Protein AF-0000000070183465 (afdb_homodimer)

Nearest PDB structures (foldseek):
  5ecy-assembly1_E  TM=8.621E-01  e=2.381E-07  Shigella flexneri
  5ecw-assembly1_A  TM=8.591E-01  e=2.381E-07  Shigella flexneri
  3zvk-assembly1_B  TM=8.511E-01  e=5.426E-07  Rickettsia felis
  3tnd-assembly1_G  TM=8.544E-01  e=5.780E-07  Shigella fl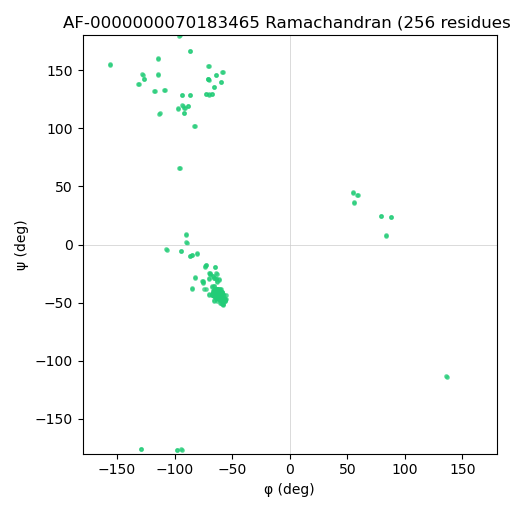exneri
  3zvk-assembly1_D  TM=8.542E-01  e=2.644E-06  Rickettsia felis

Secondary structure (DSSP, 8-state):
-EEPHHHHHHHHTT-HHHHHHHHHHHHTT---BEEHHHHHHHHHHHTTS-HHHHHHHHHHHHHSPEEPB-HHHHHHHHHHHHHHHHHTTS-----THHHHHHHHHHHHT--EE-S-HHHHHHTT--EE--/-EEPHHHHHHHHTT-HHHHHHHHHHHHTT---BEEHHHHHHHHHHHTTS-HHHHHHHHHHHHHSPEEPB-HHHHHHHHHHHHHHHHHTTS-----THHHHHHHHHHHHT--EE-S-HHHHHHTT--EE--

InterPro domains:
  IPR002716 PIN domain [PF01850] (1-116)
  IPR029060 PIN-like domain superfamily [SSF88723] (2-130)
  IPR050556 Type II toxin-antitoxin system RNase [PTHR33653] (1-128)

pLDDT: mean 97.29, std 2.2, range [86.81, 98.94]

Radius of gyration: 18.57 Å; Cα contacts (8 Å, |Δi|>4): 459; chains: 2; bounding box: 41×59×41 Å

Foldseek 3Di:
DEEALQLLVCVLVVPPFSVVVVVVCVVVVPAYEYEVLSVVVLVVVCVVPDPSSVVSSVVVPVVHHYDYQDPQLVVQLVVLLVQLQVVVVHHPVADSSLSSSLSVCVVVVHAYEHPPCPNSVSSPGHHDYD/DEEALALLVCVLVVPPFSVVVVVVCVVVVPAYEYEVLSVVVLVVVVVVPDPSSVVSSVVVPVVHHYDYQDPQLLVQLVVLLVQLCVVVVHHPVADSSLSSSLSVCVVVVHAYEHPPCPNSVSSVGHHDYD

Sequence (260 aa):
MILDTSFLIDLFDGREGAFEKGIELSETKTVRRVPSPVVMELSYGVEFGDEDERRNVRNALRMYPVVEQNETIAHRAGQLLARADQQADGESGIDKVDPMVAAVSDIYDEPVLTDNVGDFAALGVNVETYMILDTSFLIDLFDGREGAFEKGIELSETKTVRRVPSPVVMELSYGVEFGDEDERRNVRNALRMYPVVEQNETIAHRAGQLLARADQQADGESGIDKVDPMVAAVSDIYDEPVLTDNVGDFAALGVNVETY

Structure (mmCIF, N/CA/C/O backbone):
data_AF-0000000070183465-model_v1
#
loop_
_entity.id
_entity.type
_entity.pdbx_description
1 polymer 'PIN domain containing protein'
#
loop_
_atom_site.group_PDB
_atom_site.id
_atom_site.type_symbol
_atom_site.label_atom_id
_atom_site.label_alt_id
_atom_site.label_comp_id
_atom_site.label_asym_id
_atom_site.label_entity_id
_atom_site.label_seq_id
_atom_site.pdbx_PDB_ins_code
_atom_site.Cartn_x
_atom_site.Cartn_y
_atom_site.Cartn_z
_atom_site.occupancy
_atom_site.B_iso_or_equiv
_atom_site.auth_seq_id
_atom_site.auth_comp_id
_atom_site.auth_asym_id
_atom_site.auth_atom_id
_atom_site.pdbx_PDB_model_num
ATOM 1 N N . MET A 1 1 ? 8.695 -17.891 -2.199 1 98.38 1 MET A N 1
ATOM 2 C CA . MET A 1 1 ? 7.93 -17.375 -3.326 1 98.38 1 MET A CA 1
ATOM 3 C C . MET A 1 1 ? 6.926 -16.312 -2.861 1 98.38 1 MET A C 1
ATOM 5 O O . MET A 1 1 ? 6.184 -16.547 -1.903 1 98.38 1 MET A O 1
ATOM 9 N N . ILE A 1 2 ? 6.996 -15.172 -3.426 1 98.88 2 ILE A N 1
ATOM 10 C CA . ILE A 1 2 ? 6.055 -14.109 -3.1 1 98.88 2 ILE A CA 1
ATOM 11 C C . ILE A 1 2 ? 4.879 -14.141 -4.078 1 98.88 2 ILE A C 1
ATOM 13 O O . ILE A 1 2 ? 5.07 -14.016 -5.289 1 98.88 2 ILE A O 1
ATOM 17 N N . LEU A 1 3 ? 3.66 -14.328 -3.562 1 98.88 3 LEU A N 1
ATOM 18 C CA . LEU A 1 3 ? 2.479 -14.492 -4.402 1 98.88 3 LEU A CA 1
ATOM 19 C C . LEU A 1 3 ? 1.849 -13.148 -4.727 1 98.88 3 LEU A C 1
ATOM 21 O O . LEU A 1 3 ? 1.457 -12.406 -3.818 1 98.88 3 LEU A O 1
ATOM 25 N N . ASP A 1 4 ? 1.806 -12.852 -5.996 1 98.75 4 ASP A N 1
ATOM 26 C CA . ASP A 1 4 ? 1.17 -11.625 -6.465 1 98.75 4 ASP A CA 1
ATOM 27 C C . ASP A 1 4 ? -0.327 -11.828 -6.684 1 98.75 4 ASP A C 1
ATOM 29 O O . ASP A 1 4 ? -0.809 -12.961 -6.691 1 98.75 4 ASP A O 1
ATOM 33 N N . THR A 1 5 ? -1.013 -10.766 -6.824 1 98.38 5 THR A N 1
ATOM 34 C CA . THR A 1 5 ? -2.465 -10.797 -6.953 1 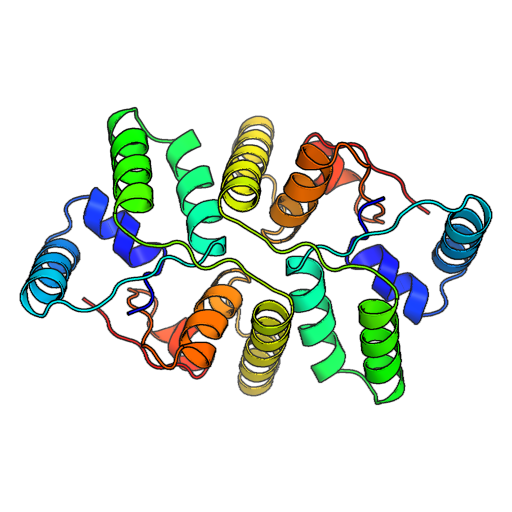98.38 5 THR A CA 1
ATOM 35 C C . THR A 1 5 ? -2.881 -11.602 -8.18 1 98.38 5 THR A C 1
ATOM 37 O O . THR A 1 5 ? -3.811 -12.414 -8.109 1 98.38 5 THR A O 1
ATOM 40 N N . SER A 1 6 ? -2.154 -11.406 -9.297 1 98 6 SER A N 1
ATOM 41 C CA . SER A 1 6 ? -2.518 -12.07 -10.547 1 98 6 SER A CA 1
ATOM 42 C C . SER A 1 6 ? -2.508 -13.586 -10.383 1 98 6 SER A C 1
ATOM 44 O O . SER A 1 6 ? -3.408 -14.273 -10.867 1 98 6 SER A O 1
ATOM 46 N N . PHE A 1 7 ? -1.525 -14.109 -9.672 1 98.69 7 PHE A N 1
ATOM 47 C CA . PHE A 1 7 ? -1.434 -15.547 -9.484 1 98.69 7 PHE A CA 1
ATOM 48 C C . PHE A 1 7 ? -2.611 -16.062 -8.672 1 98.69 7 PHE A C 1
ATOM 50 O O . PHE A 1 7 ? -3.246 -17.062 -9.039 1 98.69 7 PHE A O 1
ATOM 57 N N . LEU A 1 8 ? -2.943 -15.469 -7.562 1 98 8 LEU A N 1
ATOM 58 C CA . LEU A 1 8 ? -4 -15.93 -6.668 1 98 8 LEU A CA 1
ATOM 59 C C . LEU A 1 8 ? -5.363 -15.852 -7.355 1 98 8 LEU A C 1
ATOM 61 O O . LEU A 1 8 ? -6.184 -16.766 -7.215 1 98 8 LEU A O 1
ATOM 65 N N . ILE A 1 9 ? -5.594 -14.781 -8.102 1 96.69 9 ILE A N 1
ATOM 66 C CA . ILE A 1 9 ? -6.852 -14.641 -8.828 1 96.69 9 ILE A CA 1
ATOM 67 C C . ILE A 1 9 ? -6.977 -15.75 -9.867 1 96.69 9 ILE A C 1
ATOM 69 O O . ILE A 1 9 ? -8.023 -16.406 -9.969 1 96.69 9 ILE A O 1
ATOM 73 N N . ASP A 1 10 ? -5.887 -15.992 -10.625 1 97.06 10 ASP A N 1
ATOM 74 C CA . ASP A 1 10 ? -5.895 -17.047 -11.633 1 97.06 10 ASP A CA 1
ATOM 75 C C . ASP A 1 10 ? -6.074 -18.422 -10.984 1 97.06 10 ASP A C 1
ATOM 77 O O . ASP A 1 10 ? -6.75 -19.281 -11.539 1 97.06 10 ASP A O 1
ATOM 81 N N . LEU A 1 11 ? -5.449 -18.609 -9.828 1 96.19 11 LEU A N 1
ATOM 82 C CA . LEU A 1 11 ? -5.586 -19.859 -9.094 1 96.19 11 LEU A CA 1
ATOM 83 C C . LEU A 1 11 ? -7.039 -20.109 -8.695 1 96.19 11 LEU A C 1
ATOM 85 O O . LEU A 1 11 ? -7.57 -21.203 -8.914 1 96.19 11 LEU A O 1
ATOM 89 N N . PHE A 1 12 ? -7.73 -19.062 -8.188 1 94.12 12 PHE A N 1
ATOM 90 C CA . PHE A 1 12 ? -9.109 -19.172 -7.738 1 94.12 12 PHE A CA 1
ATOM 91 C C . PHE A 1 12 ? -10.055 -19.359 -8.914 1 94.12 12 PHE A C 1
ATOM 93 O O . PHE A 1 12 ? -11.086 -20.016 -8.789 1 94.12 12 PHE A O 1
ATOM 100 N N . ASP A 1 13 ? -9.648 -18.812 -10.047 1 93.25 13 ASP A N 1
ATOM 101 C CA . ASP A 1 13 ? -10.469 -18.922 -11.258 1 93.25 13 ASP A CA 1
ATOM 102 C C . ASP A 1 13 ? -10.281 -20.266 -11.938 1 93.25 13 ASP A C 1
ATOM 104 O O . ASP A 1 13 ? -10.938 -20.562 -12.938 1 93.25 13 ASP A O 1
ATOM 108 N N . GLY A 1 14 ? -9.359 -21.031 -11.469 1 93.31 14 GLY A N 1
ATOM 109 C CA . GLY A 1 14 ? -9.148 -22.359 -12 1 93.31 14 GLY A CA 1
ATOM 110 C C . GLY A 1 14 ? -8.375 -22.359 -13.312 1 93.31 14 GLY A C 1
ATOM 111 O O . GLY A 1 14 ? -8.555 -23.25 -14.141 1 93.31 14 GLY A O 1
ATOM 112 N N . ARG A 1 15 ? -7.617 -21.312 -13.477 1 97.06 15 ARG A N 1
ATOM 113 C CA . ARG A 1 15 ? -6.789 -21.297 -14.68 1 97.06 15 ARG A CA 1
ATOM 114 C C . ARG A 1 15 ? -5.738 -22.406 -14.633 1 97.06 15 ARG A C 1
ATOM 116 O O . ARG A 1 15 ? -5.055 -22.578 -13.625 1 97.06 15 ARG A O 1
ATOM 123 N N . GLU A 1 16 ? -5.57 -23.078 -15.688 1 97.81 16 GLU A N 1
ATOM 124 C CA . GLU A 1 16 ? -4.754 -24.281 -15.734 1 97.81 16 GLU A CA 1
ATOM 125 C C . GLU A 1 16 ? -3.307 -24 -15.344 1 97.81 16 GLU A C 1
ATOM 127 O O . GLU A 1 16 ? -2.732 -24.688 -14.5 1 97.81 16 GLU A O 1
ATOM 132 N N . GLY A 1 17 ? -2.68 -23 -15.938 1 98.25 17 GLY A N 1
ATOM 133 C CA . GLY A 1 17 ? -1.302 -22.641 -15.625 1 98.25 17 GLY A CA 1
ATOM 134 C C . GLY A 1 17 ? -1.078 -22.359 -14.156 1 98.25 17 GLY A C 1
ATOM 135 O O . GLY A 1 17 ? -0.098 -22.812 -13.57 1 98.25 17 GLY A O 1
ATOM 136 N N . ALA A 1 18 ? -1.958 -21.562 -13.547 1 98.44 18 ALA A N 1
ATOM 137 C CA . ALA A 1 18 ? -1.852 -21.219 -12.125 1 98.44 18 ALA A CA 1
ATOM 138 C C . ALA A 1 18 ? -2.033 -22.469 -11.25 1 98.44 18 ALA A C 1
ATOM 140 O O . ALA A 1 18 ? -1.329 -22.641 -10.258 1 98.44 18 ALA A O 1
ATOM 141 N N . PHE A 1 19 ? -2.986 -23.312 -11.641 1 97.31 19 PHE A N 1
ATOM 142 C CA . PHE A 1 19 ? -3.252 -24.531 -10.891 1 97.31 19 PHE A CA 1
ATOM 143 C C . PHE A 1 19 ? -2.037 -25.453 -10.914 1 97.31 19 PHE A C 1
ATOM 145 O O . PHE A 1 19 ? -1.621 -25.969 -9.867 1 97.31 19 PHE A O 1
ATOM 152 N N . GLU A 1 20 ? -1.492 -25.672 -12.062 1 98.44 20 GLU A N 1
ATOM 153 C CA . GLU A 1 20 ? -0.314 -26.516 -12.203 1 98.44 20 GLU A CA 1
ATOM 154 C C . GLU A 1 20 ? 0.863 -25.969 -11.406 1 98.44 20 GLU A C 1
ATOM 156 O O . GLU A 1 20 ? 1.594 -26.719 -10.758 1 98.44 20 GLU A O 1
ATOM 161 N N . LYS A 1 21 ? 1.061 -24.641 -11.469 1 98.56 21 LYS A N 1
ATOM 162 C CA . LYS A 1 21 ? 2.127 -24 -10.695 1 98.56 21 LYS A CA 1
ATOM 163 C C . LYS A 1 21 ? 1.905 -24.188 -9.195 1 98.56 21 LYS A C 1
ATOM 165 O O . LYS A 1 21 ? 2.857 -24.422 -8.445 1 98.56 21 LYS A O 1
ATOM 170 N N . GLY A 1 22 ? 0.655 -24.031 -8.773 1 97.19 22 GLY A N 1
ATOM 171 C CA . GLY A 1 22 ? 0.324 -24.297 -7.383 1 97.19 22 GLY A CA 1
ATOM 172 C C . GLY A 1 22 ? 0.709 -25.688 -6.93 1 97.19 22 GLY A C 1
ATOM 173 O O . GLY A 1 22 ? 1.267 -25.859 -5.844 1 97.19 22 GLY A O 1
ATOM 174 N N . ILE A 1 23 ? 0.443 -26.656 -7.742 1 97.19 23 ILE A N 1
ATOM 175 C CA . ILE A 1 23 ? 0.782 -28.031 -7.445 1 97.19 23 ILE A CA 1
ATOM 176 C C . ILE A 1 23 ? 2.299 -28.188 -7.348 1 97.19 23 ILE A C 1
ATOM 178 O O . ILE A 1 23 ? 2.809 -28.812 -6.41 1 97.19 23 ILE A O 1
ATOM 182 N N . GLU A 1 24 ? 2.957 -27.625 -8.297 1 98.19 24 GLU A N 1
ATOM 183 C CA . GLU A 1 24 ? 4.414 -27.672 -8.312 1 98.19 24 GLU A CA 1
ATOM 184 C C . GLU A 1 24 ? 5 -27.109 -7.023 1 98.19 24 GLU A C 1
ATOM 186 O O . GLU A 1 24 ? 5.891 -27.703 -6.422 1 98.19 24 GLU A O 1
ATOM 191 N N . LEU A 1 25 ? 4.547 -25.953 -6.617 1 97.88 25 LEU A N 1
ATOM 192 C CA . LEU A 1 25 ? 5.047 -25.297 -5.41 1 97.88 25 LEU A CA 1
ATOM 193 C C . LEU A 1 25 ? 4.762 -26.141 -4.176 1 97.88 25 LEU A C 1
ATOM 195 O O . LEU A 1 25 ? 5.559 -26.172 -3.236 1 97.88 25 LEU A O 1
ATOM 199 N N . SER A 1 26 ? 3.57 -26.766 -4.168 1 96.44 26 SER A N 1
ATOM 200 C CA . SER A 1 26 ? 3.217 -27.656 -3.061 1 96.44 26 SER A CA 1
ATOM 201 C C . SER A 1 26 ? 4.129 -28.875 -3.014 1 96.44 26 SER A C 1
ATOM 203 O O . SER A 1 26 ? 4.605 -29.25 -1.943 1 96.44 26 SER A O 1
ATOM 205 N N . GLU A 1 27 ? 4.402 -29.406 -4.125 1 97.75 27 GLU A N 1
ATOM 206 C CA . GLU A 1 27 ? 5.223 -30.609 -4.23 1 97.75 27 GLU A CA 1
ATOM 207 C C . GLU A 1 27 ? 6.664 -30.328 -3.822 1 97.75 27 GLU A C 1
ATOM 209 O O . GLU A 1 27 ? 7.328 -31.188 -3.232 1 97.75 27 GLU A O 1
ATOM 214 N N . THR A 1 28 ? 7.156 -29.172 -4.125 1 98.06 28 THR A N 1
ATOM 215 C CA . THR A 1 28 ? 8.539 -28.828 -3.818 1 98.06 28 THR A CA 1
ATOM 216 C C . THR A 1 28 ? 8.641 -28.188 -2.432 1 98.06 28 THR A C 1
ATOM 218 O O . THR A 1 28 ? 9.719 -27.781 -2.014 1 98.06 28 THR A O 1
ATOM 221 N N . LYS A 1 29 ? 7.559 -28.094 -1.742 1 97.25 29 LYS A N 1
ATOM 222 C CA . LYS A 1 29 ? 7.484 -27.547 -0.389 1 97.25 29 LYS A CA 1
ATOM 223 C C . LYS A 1 29 ? 8.062 -26.141 -0.333 1 97.25 29 LYS A C 1
ATOM 225 O O . LYS A 1 29 ? 8.742 -25.781 0.629 1 97.25 29 LYS A O 1
ATOM 230 N N . THR A 1 30 ? 7.785 -25.438 -1.457 1 97.69 30 THR A N 1
ATOM 231 C CA . THR A 1 30 ? 8.227 -24.047 -1.517 1 97.69 30 THR A CA 1
ATOM 232 C C . THR A 1 30 ? 7.41 -23.188 -0.562 1 97.69 30 THR A C 1
ATOM 234 O O . THR A 1 30 ? 6.176 -23.25 -0.557 1 97.69 30 THR A O 1
ATOM 237 N N . VAL A 1 31 ? 8.117 -22.422 0.263 1 97.25 31 VAL A N 1
ATOM 238 C CA . VAL A 1 31 ? 7.406 -21.484 1.132 1 97.25 31 VAL A CA 1
ATOM 239 C C . VAL A 1 31 ? 6.766 -20.391 0.292 1 97.25 31 VAL A C 1
ATOM 241 O O . VAL A 1 31 ? 7.406 -19.828 -0.593 1 97.25 31 VAL A O 1
ATOM 244 N N . ARG A 1 32 ? 5.477 -20.109 0.481 1 98.38 32 ARG A N 1
ATOM 245 C CA . ARG A 1 32 ? 4.688 -19.109 -0.233 1 98.38 32 ARG A CA 1
ATOM 246 C C . ARG A 1 32 ? 4.176 -18.031 0.717 1 98.38 32 ARG A C 1
ATOM 248 O O . ARG A 1 32 ? 3.701 -18.344 1.812 1 98.38 32 ARG A O 1
ATOM 255 N N . ARG A 1 33 ? 4.344 -16.797 0.333 1 98.69 33 ARG A N 1
ATOM 256 C CA . ARG A 1 33 ? 3.941 -15.68 1.175 1 98.69 33 ARG A CA 1
ATOM 257 C C . ARG A 1 33 ? 3.057 -14.711 0.402 1 98.69 33 ARG A C 1
ATOM 259 O O . ARG A 1 33 ? 3.227 -14.531 -0.806 1 98.69 33 ARG A O 1
ATOM 266 N N . VAL A 1 34 ? 2.129 -14.117 1.139 1 98.88 34 VAL A N 1
ATOM 267 C CA . VAL A 1 34 ? 1.229 -13.133 0.55 1 98.88 34 VAL A CA 1
ATOM 268 C C . VAL A 1 34 ? 1.51 -11.75 1.149 1 98.88 34 VAL A C 1
ATOM 270 O O . VAL A 1 34 ? 1.261 -11.523 2.336 1 98.88 34 VAL A O 1
ATOM 273 N N . PRO A 1 35 ? 2.027 -10.828 0.334 1 98.94 35 PRO A N 1
ATOM 274 C CA . PRO A 1 35 ? 2.191 -9.461 0.84 1 98.94 35 PRO A CA 1
ATOM 275 C C . PRO A 1 35 ? 0.862 -8.797 1.181 1 98.94 35 PRO A C 1
ATOM 277 O O . PRO A 1 35 ? -0.132 -8.992 0.477 1 98.94 35 PRO A O 1
ATOM 280 N N . SER A 1 36 ? 0.817 -7.965 2.199 1 98.88 36 SER A N 1
ATOM 281 C CA . SER A 1 36 ? -0.418 -7.355 2.682 1 98.88 36 SER A CA 1
ATOM 282 C C . SER A 1 36 ? -1.062 -6.488 1.607 1 98.88 36 SER A C 1
ATOM 284 O O . SER A 1 36 ? -2.289 -6.391 1.534 1 98.88 36 SER A O 1
ATOM 286 N N . PRO A 1 37 ? -0.284 -5.879 0.701 1 98.88 37 PRO A N 1
ATOM 287 C CA . PRO A 1 37 ? -0.968 -5.133 -0.358 1 98.88 37 PRO A CA 1
ATOM 288 C C . PRO A 1 37 ? -1.78 -6.035 -1.284 1 98.88 37 PRO A C 1
ATOM 290 O O . PRO A 1 37 ? -2.781 -5.598 -1.855 1 98.88 37 PRO A O 1
ATOM 293 N N . VAL A 1 38 ? -1.359 -7.262 -1.439 1 98.88 38 VAL A N 1
ATOM 294 C CA . VAL A 1 38 ? -2.115 -8.242 -2.215 1 98.88 38 VAL A CA 1
ATOM 295 C C . VAL A 1 38 ? -3.439 -8.547 -1.517 1 98.88 38 VAL A C 1
ATOM 297 O O . VAL A 1 38 ? -4.473 -8.703 -2.172 1 98.88 38 VAL A O 1
ATOM 300 N N . VAL A 1 39 ? -3.43 -8.57 -0.185 1 98.81 39 VAL A N 1
ATOM 301 C CA . VAL A 1 39 ? -4.645 -8.773 0.594 1 98.81 39 VAL A CA 1
ATOM 302 C C . VAL A 1 39 ? -5.641 -7.656 0.303 1 98.81 39 VAL A C 1
ATOM 304 O O . VAL A 1 39 ? -6.844 -7.902 0.17 1 98.81 39 VAL A O 1
ATOM 307 N N . MET A 1 40 ? -5.141 -6.457 0.21 1 98.81 40 MET A N 1
ATOM 308 C CA . MET A 1 40 ? -6.008 -5.324 -0.104 1 98.81 40 MET A CA 1
ATOM 309 C C . MET A 1 40 ? -6.699 -5.523 -1.45 1 98.81 40 MET A C 1
ATOM 311 O O . MET A 1 40 ? -7.914 -5.359 -1.56 1 98.81 40 MET A O 1
ATOM 315 N N . GLU A 1 41 ? -5.938 -5.957 -2.428 1 98.56 41 GLU A N 1
ATOM 316 C CA . GLU A 1 41 ? -6.488 -6.137 -3.768 1 98.56 41 GLU A CA 1
ATOM 317 C C . GLU A 1 41 ? -7.508 -7.273 -3.797 1 98.56 41 GLU A C 1
ATOM 319 O O . GLU A 1 41 ? -8.562 -7.152 -4.426 1 98.56 41 GLU A O 1
ATOM 324 N N . LEU A 1 42 ? -7.176 -8.359 -3.145 1 98.25 42 LEU A N 1
ATOM 325 C CA . LEU A 1 42 ? -8.094 -9.484 -3.078 1 98.25 42 LEU A CA 1
ATOM 326 C C . LEU A 1 42 ? -9.375 -9.102 -2.348 1 98.25 42 LEU A C 1
ATOM 328 O O . LEU A 1 42 ? -10.477 -9.484 -2.768 1 98.25 42 LEU A O 1
ATOM 332 N N . SER A 1 43 ? -9.227 -8.344 -1.252 1 98 43 SER A N 1
ATOM 333 C CA . SER A 1 43 ? -10.375 -7.895 -0.468 1 98 43 SER A CA 1
ATOM 334 C C . SER A 1 43 ? -11.273 -6.969 -1.281 1 98 43 SER A C 1
ATOM 336 O O . SER A 1 43 ? -12.5 -7.039 -1.181 1 98 43 SER A O 1
ATOM 338 N N . TYR A 1 44 ? -10.68 -6.137 -2.023 1 98 44 TYR A N 1
ATOM 339 C CA . TYR A 1 44 ? -11.422 -5.297 -2.953 1 98 44 TYR A CA 1
ATOM 340 C C . TYR A 1 44 ? -12.219 -6.141 -3.934 1 98 44 TYR A C 1
ATOM 342 O O . TYR A 1 44 ? -13.414 -5.91 -4.129 1 98 44 TYR A O 1
ATOM 350 N N . GLY A 1 45 ? -11.586 -7.082 -4.578 1 96.56 45 GLY A N 1
ATOM 351 C CA . GLY A 1 45 ? -12.211 -7.914 -5.594 1 96.56 45 GLY A CA 1
ATOM 352 C C . GLY A 1 45 ? -13.383 -8.719 -5.066 1 96.56 45 GLY A C 1
ATOM 353 O O . GLY A 1 45 ? -14.398 -8.875 -5.75 1 96.56 45 GLY A O 1
ATOM 354 N N . VAL A 1 46 ? -13.258 -9.195 -3.871 1 95.69 46 VAL A N 1
ATOM 355 C CA . VAL A 1 46 ? -14.25 -10.109 -3.311 1 95.69 46 VAL A CA 1
ATOM 356 C C . VAL A 1 46 ? -15.555 -9.352 -3.047 1 95.69 46 VAL A C 1
ATOM 358 O O . VAL A 1 46 ? -16.625 -9.953 -2.99 1 95.69 46 VAL A O 1
ATOM 361 N N . GLU A 1 47 ? -15.445 -8.023 -2.852 1 95.94 47 GLU A N 1
ATOM 362 C CA . GLU A 1 47 ? -16.641 -7.219 -2.641 1 95.94 47 GLU A CA 1
ATOM 363 C C . GLU A 1 47 ? -17.531 -7.223 -3.881 1 95.94 47 GLU A C 1
ATOM 365 O O . GLU A 1 47 ? -18.719 -6.883 -3.803 1 95.94 47 GLU A O 1
ATOM 370 N N . PHE A 1 48 ? -17 -7.559 -5.023 1 94.44 48 PHE A N 1
ATOM 371 C CA . PHE A 1 48 ? -17.734 -7.602 -6.277 1 94.44 48 PHE A CA 1
ATOM 372 C C . PHE A 1 48 ? -17.984 -9.047 -6.707 1 94.44 48 PHE A C 1
ATOM 374 O O . PHE A 1 48 ? -18.578 -9.289 -7.758 1 94.44 48 PHE A O 1
ATOM 381 N N . GLY A 1 49 ? -17.422 -9.969 -5.934 1 92.94 49 GLY A N 1
ATOM 382 C CA . GLY A 1 49 ? -17.484 -11.383 -6.289 1 92.94 49 GLY A CA 1
ATOM 383 C C . GLY A 1 49 ? -18.594 -12.125 -5.566 1 92.94 49 GLY A C 1
ATOM 384 O O . GLY A 1 49 ? -19.438 -11.508 -4.898 1 92.94 49 GLY A O 1
ATOM 385 N N . ASP A 1 50 ? -18.688 -13.414 -5.77 1 93.69 50 ASP A N 1
ATOM 386 C CA . ASP A 1 50 ? -19.703 -14.242 -5.125 1 93.69 50 ASP A CA 1
ATOM 387 C C . ASP A 1 50 ? -19.141 -14.906 -3.865 1 93.69 50 ASP A C 1
ATOM 389 O O . ASP A 1 50 ? -18.031 -14.602 -3.439 1 93.69 50 ASP A O 1
ATOM 393 N N . GLU A 1 51 ? -19.969 -15.648 -3.225 1 94.44 51 GLU A N 1
ATOM 394 C CA . GLU A 1 51 ? -19.594 -16.266 -1.955 1 94.44 51 GLU A CA 1
ATOM 395 C C . GLU A 1 51 ? -18.453 -17.25 -2.133 1 94.44 51 GLU A C 1
ATOM 397 O O . GLU A 1 51 ? -17.609 -17.422 -1.234 1 94.44 51 GLU A O 1
ATOM 402 N N . ASP A 1 52 ? -18.406 -17.859 -3.244 1 93.69 52 ASP A N 1
ATOM 403 C CA . ASP A 1 52 ? -17.312 -18.797 -3.516 1 93.69 52 ASP A CA 1
ATOM 404 C C . ASP A 1 52 ? -15.969 -18.078 -3.59 1 93.69 52 ASP A C 1
ATOM 406 O O . ASP A 1 52 ? -14.969 -18.562 -3.061 1 93.69 52 ASP A O 1
ATOM 410 N N . GLU A 1 53 ? -15.977 -16.953 -4.277 1 91.69 53 GLU A N 1
ATOM 411 C CA . GLU A 1 53 ? -14.766 -16.141 -4.355 1 91.69 53 GLU A CA 1
ATOM 412 C C . GLU A 1 53 ? -14.32 -15.695 -2.971 1 91.69 53 GLU A C 1
ATOM 414 O O . GLU A 1 53 ? -13.125 -15.711 -2.662 1 91.69 53 GLU A O 1
ATOM 419 N N . ARG A 1 54 ? -15.25 -15.281 -2.145 1 93.88 54 ARG A N 1
ATOM 420 C CA . ARG A 1 54 ? -14.961 -14.859 -0.779 1 93.88 54 ARG A CA 1
ATOM 421 C C . ARG A 1 54 ? -14.344 -16 0.026 1 93.88 54 ARG A C 1
ATOM 423 O O . ARG A 1 54 ? -13.359 -15.797 0.748 1 93.88 54 ARG A O 1
ATOM 430 N N . ARG A 1 55 ? -14.859 -17.109 -0.155 1 95.25 55 ARG A N 1
ATOM 431 C CA . ARG A 1 55 ? -14.367 -18.297 0.547 1 95.25 55 ARG A CA 1
ATOM 432 C C . ARG A 1 55 ? -12.961 -18.656 0.086 1 95.25 55 ARG A C 1
ATOM 434 O O . ARG A 1 55 ? -12.109 -19.031 0.898 1 95.25 55 ARG A O 1
ATOM 441 N N . ASN A 1 56 ? -12.766 -18.594 -1.18 1 94 56 ASN A N 1
ATOM 442 C CA . ASN A 1 56 ? -11.453 -18.906 -1.731 1 94 56 ASN A CA 1
ATOM 443 C C . ASN A 1 56 ? -10.383 -17.969 -1.175 1 94 56 ASN A C 1
ATOM 445 O O . ASN A 1 56 ? -9.297 -18.422 -0.787 1 94 56 ASN A O 1
ATOM 449 N N . VAL A 1 57 ? -10.68 -16.703 -1.132 1 93.69 57 VAL A N 1
ATOM 450 C CA . VAL A 1 57 ? -9.734 -15.719 -0.619 1 93.69 57 VAL A CA 1
ATOM 451 C C . VAL A 1 57 ? -9.461 -15.984 0.86 1 93.69 57 VAL A C 1
ATOM 453 O O . VAL A 1 57 ? -8.305 -16 1.29 1 93.69 57 VAL A O 1
ATOM 456 N N . ARG A 1 58 ? -10.5 -16.219 1.6 1 94.56 58 ARG A N 1
ATOM 457 C CA . ARG A 1 58 ? -10.359 -16.5 3.025 1 94.56 58 ARG A CA 1
ATOM 458 C C . ARG A 1 58 ? -9.484 -17.734 3.256 1 94.56 58 ARG A C 1
ATOM 460 O O . ARG A 1 58 ? -8.602 -17.719 4.121 1 94.56 58 ARG A O 1
ATOM 467 N N . ASN A 1 59 ? -9.734 -18.75 2.5 1 94.56 59 ASN A N 1
ATOM 468 C CA . ASN A 1 59 ? -8.961 -19.969 2.627 1 94.56 59 ASN A CA 1
ATOM 469 C C . ASN A 1 59 ? -7.488 -19.75 2.275 1 94.56 59 ASN A C 1
ATOM 471 O O . ASN A 1 59 ? -6.598 -20.266 2.955 1 94.56 59 ASN A O 1
ATOM 475 N N . ALA A 1 60 ? -7.266 -19.031 1.223 1 92.5 60 ALA A N 1
ATOM 476 C CA . ALA A 1 60 ? -5.891 -18.75 0.815 1 92.5 60 ALA A CA 1
ATOM 477 C C . ALA A 1 60 ? -5.137 -18 1.914 1 92.5 60 ALA A C 1
ATOM 479 O O . ALA A 1 60 ? -3.979 -18.312 2.201 1 92.5 60 ALA A O 1
ATOM 480 N N . LEU A 1 61 ? -5.777 -17.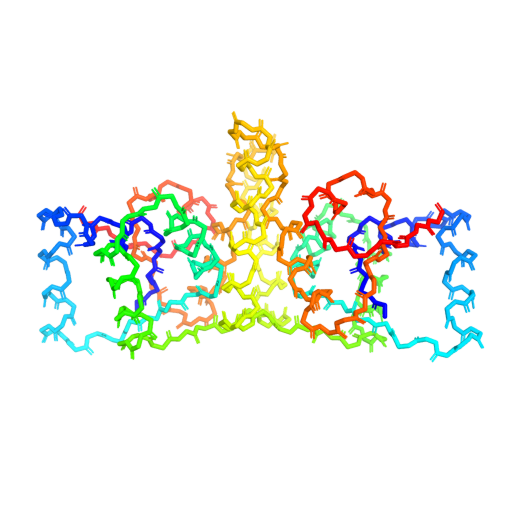031 2.52 1 93.69 61 LEU A N 1
ATOM 481 C CA . LEU A 1 61 ? -5.121 -16.203 3.523 1 93.69 61 LEU A CA 1
ATOM 482 C C . LEU A 1 61 ? -4.902 -16.984 4.816 1 93.69 61 LEU A C 1
ATOM 484 O O . LEU A 1 61 ? -4.086 -16.594 5.652 1 93.69 61 LEU A O 1
ATOM 488 N N . ARG A 1 62 ? -5.629 -18.078 4.945 1 94.62 62 ARG A N 1
ATOM 489 C CA . ARG A 1 62 ? -5.387 -18.969 6.066 1 94.62 62 ARG A CA 1
ATOM 490 C C . ARG A 1 62 ? -4.211 -19.906 5.781 1 94.62 62 ARG A C 1
ATOM 492 O O . ARG A 1 62 ? -3.514 -20.328 6.703 1 94.62 62 ARG A O 1
ATOM 499 N N . MET A 1 63 ? -4 -20.188 4.562 1 94.06 63 MET A N 1
ATOM 500 C CA . MET A 1 63 ? -3.006 -21.172 4.141 1 94.06 63 MET A CA 1
ATOM 501 C C . MET A 1 63 ? -1.623 -20.531 4.035 1 94.06 63 MET A C 1
ATOM 503 O O . MET A 1 63 ? -0.612 -21.188 4.285 1 94.06 63 MET A O 1
ATOM 507 N N . TYR A 1 64 ? -1.543 -19.312 3.578 1 96.81 64 TYR A N 1
ATOM 508 C CA . TYR A 1 64 ? -0.267 -18.641 3.346 1 96.81 64 TYR A CA 1
ATOM 509 C C . TYR A 1 64 ? -0.027 -17.547 4.379 1 96.81 64 TYR A C 1
ATOM 511 O O . TYR A 1 64 ? -0.938 -16.781 4.703 1 96.81 64 TYR A O 1
ATOM 519 N N . PRO A 1 65 ? 1.205 -17.547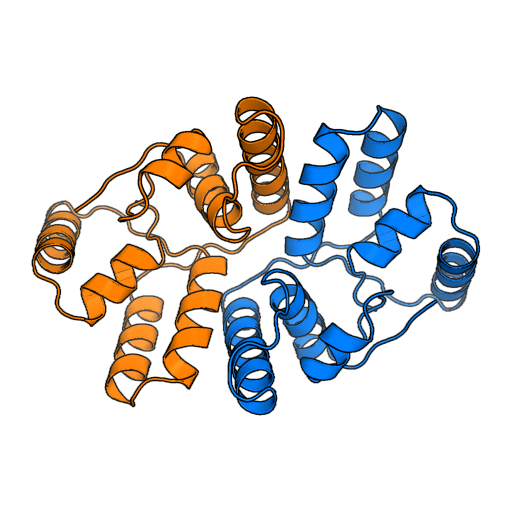 4.945 1 98 65 PRO A N 1
ATOM 520 C CA . PRO A 1 65 ? 1.508 -16.406 5.82 1 98 65 PRO A CA 1
ATOM 521 C C . PRO A 1 65 ? 1.422 -15.062 5.102 1 98 65 PRO A C 1
ATOM 523 O O . PRO A 1 65 ? 1.847 -14.945 3.949 1 98 65 PRO A O 1
ATOM 526 N N . VAL A 1 66 ? 0.88 -14.039 5.746 1 98.69 66 VAL A N 1
ATOM 527 C CA . VAL A 1 66 ? 0.792 -12.68 5.219 1 98.69 66 VAL A CA 1
ATOM 528 C C . VAL A 1 66 ? 1.991 -11.867 5.695 1 98.69 66 VAL A C 1
ATOM 530 O O . VAL A 1 66 ? 2.326 -11.875 6.883 1 98.69 66 VAL A O 1
ATOM 533 N N . VAL A 1 67 ? 2.674 -11.219 4.789 1 98.88 67 VAL A N 1
ATOM 534 C CA . VAL A 1 67 ? 3.781 -10.336 5.137 1 98.88 67 VAL A CA 1
ATOM 535 C C . VAL A 1 67 ? 3.268 -8.906 5.324 1 98.88 67 VAL A C 1
ATOM 537 O O . VAL A 1 67 ? 2.717 -8.312 4.395 1 98.88 67 VAL A O 1
ATOM 540 N N . GLU A 1 68 ? 3.422 -8.422 6.535 1 98.88 68 GLU A N 1
ATOM 541 C CA . GLU A 1 68 ? 3.031 -7.043 6.805 1 98.88 68 GLU A CA 1
ATOM 542 C C . GLU A 1 68 ? 3.99 -6.059 6.137 1 98.88 68 GLU A C 1
ATOM 544 O O . GLU A 1 68 ? 5.191 -6.328 6.035 1 98.88 68 GLU A O 1
ATOM 549 N N . GLN A 1 69 ? 3.434 -4.984 5.641 1 98.94 69 GLN A N 1
ATOM 550 C CA . GLN A 1 69 ? 4.289 -3.918 5.141 1 98.94 69 GLN A CA 1
ATOM 551 C C . GLN A 1 69 ? 4.766 -3.012 6.273 1 98.94 69 GLN A C 1
ATOM 553 O O . GLN A 1 69 ? 4.016 -2.152 6.742 1 98.94 69 GLN A O 1
ATOM 558 N N . ASN A 1 70 ? 5.984 -3.225 6.656 1 98.75 70 ASN A N 1
ATOM 559 C CA . ASN A 1 70 ? 6.578 -2.365 7.672 1 98.75 70 ASN A CA 1
ATOM 560 C C . ASN A 1 70 ? 7.359 -1.213 7.047 1 98.75 70 ASN A C 1
ATOM 562 O O . ASN A 1 70 ? 7.32 -1.019 5.832 1 98.75 70 ASN A O 1
ATOM 566 N N . GLU A 1 71 ? 7.973 -0.457 7.926 1 98.5 71 GLU A N 1
ATOM 567 C CA . GLU A 1 71 ? 8.695 0.733 7.484 1 98.5 71 GLU A CA 1
ATOM 568 C C . GLU A 1 71 ? 9.781 0.376 6.473 1 98.5 71 GLU A C 1
ATOM 570 O O . GLU A 1 71 ? 9.93 1.047 5.453 1 98.5 71 GLU A O 1
ATOM 575 N N . THR A 1 72 ? 10.523 -0.696 6.727 1 98.56 72 THR A N 1
ATOM 576 C CA . THR A 1 72 ? 11.625 -1.116 5.871 1 98.56 72 THR A CA 1
ATOM 577 C C . THR A 1 72 ? 11.117 -1.51 4.488 1 98.56 72 THR A C 1
ATOM 579 O O . THR A 1 72 ? 11.672 -1.082 3.471 1 98.56 72 THR A O 1
ATOM 582 N N . ILE A 1 73 ? 10.07 -2.246 4.438 1 98.88 73 ILE A N 1
ATOM 583 C CA . ILE A 1 73 ? 9.492 -2.697 3.176 1 98.88 73 ILE A CA 1
ATOM 584 C C . ILE A 1 73 ? 8.914 -1.506 2.416 1 98.88 73 ILE A C 1
ATOM 586 O O . ILE A 1 73 ? 9.109 -1.379 1.205 1 98.88 73 ILE A O 1
ATOM 590 N N . ALA A 1 74 ? 8.234 -0.627 3.113 1 98.88 74 ALA A N 1
ATOM 591 C CA . ALA A 1 74 ? 7.656 0.561 2.492 1 98.88 74 ALA A CA 1
ATOM 592 C C . ALA A 1 74 ? 8.742 1.45 1.893 1 98.88 74 ALA A C 1
ATOM 594 O O . ALA A 1 74 ? 8.602 1.947 0.772 1 98.88 74 ALA A O 1
ATOM 595 N N . HIS A 1 75 ? 9.797 1.606 2.666 1 98.44 75 HIS A N 1
ATOM 596 C CA . HIS A 1 75 ? 10.93 2.393 2.191 1 98.44 75 HIS A CA 1
ATOM 597 C C . HIS A 1 75 ? 11.508 1.808 0.907 1 98.44 75 HIS A C 1
ATOM 599 O O . HIS A 1 75 ? 11.711 2.529 -0.072 1 98.44 75 HIS A O 1
ATOM 605 N N . ARG A 1 76 ? 11.719 0.556 0.902 1 98.81 76 ARG A N 1
ATOM 606 C CA . ARG A 1 76 ? 12.273 -0.12 -0.264 1 98.81 76 ARG A CA 1
ATOM 607 C C . ARG A 1 76 ? 11.328 -0.031 -1.455 1 98.81 76 ARG A C 1
ATOM 609 O O . ARG A 1 76 ? 11.766 0.166 -2.59 1 98.81 76 ARG A O 1
ATOM 616 N N . ALA A 1 77 ? 10.062 -0.165 -1.229 1 98.94 77 ALA A N 1
ATOM 617 C CA . ALA A 1 77 ? 9.062 -0.055 -2.287 1 98.94 77 ALA A CA 1
ATOM 618 C C . ALA A 1 77 ? 9.172 1.286 -3.006 1 98.94 77 ALA A C 1
ATOM 620 O O . ALA A 1 77 ? 9.148 1.341 -4.238 1 98.94 77 ALA A O 1
ATOM 621 N N . GLY A 1 78 ? 9.266 2.359 -2.211 1 98.75 78 GLY A N 1
ATOM 622 C CA . GLY A 1 78 ? 9.43 3.68 -2.801 1 98.75 78 GLY A CA 1
ATOM 623 C C . GLY A 1 78 ? 10.672 3.797 -3.666 1 98.75 78 GLY A C 1
ATOM 624 O O . GLY A 1 78 ? 10.617 4.367 -4.758 1 98.75 78 GLY A O 1
ATOM 625 N N . GLN A 1 79 ? 11.758 3.211 -3.199 1 98.5 79 GLN A N 1
ATOM 626 C CA . GLN A 1 79 ? 13.023 3.252 -3.932 1 98.5 79 GLN A CA 1
ATOM 627 C C . GLN A 1 79 ? 12.922 2.48 -5.246 1 98.5 79 GLN A C 1
ATOM 629 O O . GLN A 1 79 ? 13.398 2.947 -6.281 1 98.5 79 GLN A O 1
ATOM 634 N N . LEU A 1 80 ? 12.328 1.33 -5.188 1 98.81 80 LEU A N 1
ATOM 635 C CA . LEU A 1 80 ? 12.188 0.496 -6.375 1 98.81 80 LEU A CA 1
ATOM 636 C C . LEU A 1 80 ? 11.344 1.199 -7.438 1 98.81 80 LEU A C 1
ATOM 638 O O . LEU A 1 80 ? 11.695 1.19 -8.617 1 98.81 80 LEU A O 1
ATOM 642 N N . LEU A 1 81 ? 10.242 1.832 -7.02 1 98.69 81 LEU A N 1
ATOM 643 C CA . LEU A 1 81 ? 9.37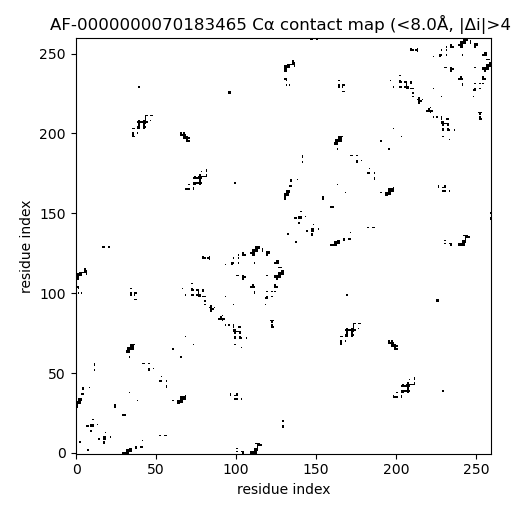5 2.529 -7.969 1 98.69 81 LEU A CA 1
ATOM 644 C C . LEU A 1 81 ? 10.102 3.723 -8.586 1 98.69 81 LEU A C 1
ATOM 646 O O . LEU A 1 81 ? 10.008 3.957 -9.789 1 98.69 81 LEU A O 1
ATOM 650 N N . ALA A 1 82 ? 10.797 4.465 -7.75 1 98.38 82 ALA A N 1
ATOM 651 C CA . ALA A 1 82 ? 11.539 5.621 -8.242 1 98.38 82 ALA A CA 1
ATOM 652 C C . ALA A 1 82 ? 12.57 5.211 -9.289 1 98.38 82 ALA A C 1
ATOM 654 O O . ALA A 1 82 ? 12.695 5.855 -10.336 1 98.38 82 ALA A O 1
ATOM 655 N N . ARG A 1 83 ? 13.297 4.152 -8.977 1 97.88 83 ARG A N 1
ATOM 656 C CA . ARG A 1 83 ? 14.305 3.664 -9.914 1 97.88 83 ARG A CA 1
ATOM 657 C C . ARG A 1 83 ? 13.672 3.244 -11.234 1 97.88 83 ARG A C 1
ATOM 659 O O . ARG A 1 83 ? 14.203 3.547 -12.305 1 97.88 83 ARG A O 1
ATOM 666 N N . ALA A 1 84 ? 12.57 2.529 -11.156 1 98.38 84 ALA A N 1
ATOM 667 C CA . ALA A 1 84 ? 11.859 2.109 -12.359 1 98.38 84 ALA A CA 1
ATOM 668 C C . ALA A 1 84 ? 11.422 3.316 -13.188 1 98.38 84 ALA A C 1
ATOM 670 O O . ALA A 1 84 ? 11.523 3.309 -14.414 1 98.38 84 ALA A O 1
ATOM 671 N N . ASP A 1 85 ? 10.898 4.328 -12.57 1 97.94 85 ASP A N 1
ATOM 672 C CA . ASP A 1 85 ? 10.43 5.527 -13.258 1 97.94 85 ASP A CA 1
ATOM 673 C C . ASP A 1 85 ? 11.586 6.289 -13.891 1 97.94 85 ASP A C 1
ATOM 675 O O . ASP A 1 85 ? 11.461 6.816 -15 1 97.94 85 ASP A O 1
ATOM 679 N N . GLN A 1 86 ? 12.703 6.34 -13.141 1 96.69 86 GLN A N 1
ATOM 680 C CA . GLN A 1 86 ? 13.898 6.98 -13.688 1 96.69 86 GLN A CA 1
ATOM 681 C C . GLN A 1 86 ? 14.375 6.266 -14.953 1 96.69 86 GLN A C 1
ATOM 683 O O . GLN A 1 86 ? 14.742 6.91 -15.938 1 96.69 86 GLN A O 1
ATOM 688 N N . GLN A 1 87 ? 14.359 4.992 -14.875 1 96.06 87 GLN A N 1
ATOM 689 C CA . GLN A 1 87 ? 14.805 4.188 -16.016 1 96.06 87 GLN A CA 1
ATOM 690 C C . GLN A 1 87 ? 13.852 4.344 -17.188 1 96.06 87 GLN A C 1
ATOM 692 O O . GLN A 1 87 ? 14.273 4.242 -18.344 1 96.06 87 GLN A O 1
ATOM 697 N N . ALA A 1 88 ? 12.609 4.637 -16.922 1 95.19 88 ALA A N 1
ATOM 698 C CA . ALA A 1 88 ? 11.602 4.812 -17.969 1 95.19 88 ALA A CA 1
ATOM 699 C C . ALA A 1 88 ? 11.539 6.266 -18.438 1 95.19 88 ALA A C 1
ATOM 701 O O . ALA A 1 88 ? 10.664 6.637 -19.219 1 95.19 88 ALA A O 1
ATOM 702 N N . ASP A 1 89 ? 12.414 7.133 -18.031 1 90.56 89 ASP A N 1
ATOM 703 C CA . ASP A 1 89 ? 12.477 8.555 -18.344 1 90.56 89 ASP A CA 1
ATOM 704 C C . ASP A 1 89 ? 11.203 9.273 -17.906 1 90.56 89 ASP A C 1
ATOM 706 O O . ASP A 1 89 ? 10.641 10.07 -18.656 1 90.56 89 ASP A O 1
ATOM 710 N N . GLY A 1 90 ? 10.766 8.906 -16.719 1 86.88 90 GLY A N 1
ATOM 711 C CA . GLY A 1 90 ? 9.586 9.508 -16.125 1 86.88 90 GLY A CA 1
ATOM 712 C C . GLY A 1 90 ? 8.664 8.492 -15.477 1 86.88 90 GLY A C 1
ATOM 713 O O . GLY A 1 90 ? 9.078 7.758 -14.578 1 86.88 90 GLY A O 1
ATOM 714 N N . GLU A 1 91 ? 7.492 8.414 -16.109 1 89.5 91 GLU A N 1
ATOM 715 C CA . GLU A 1 91 ? 6.512 7.523 -15.5 1 89.5 91 GLU A CA 1
ATOM 716 C C . GLU A 1 91 ? 6.516 6.152 -16.172 1 89.5 91 GLU A C 1
ATOM 718 O O . GLU A 1 91 ? 6.355 6.055 -17.391 1 89.5 91 GLU A O 1
ATOM 723 N N . SER A 1 92 ? 6.852 5.137 -15.422 1 94.69 92 SER A N 1
ATOM 724 C CA . SER A 1 92 ? 6.84 3.758 -15.906 1 94.69 92 SER A CA 1
ATOM 725 C C . SER A 1 92 ? 5.414 3.262 -16.125 1 94.69 92 SER A C 1
ATOM 727 O O . SER A 1 92 ? 5.195 2.295 -16.859 1 94.69 92 SER A O 1
ATOM 729 N N . GLY A 1 93 ? 4.484 3.889 -15.391 1 95.88 93 GLY A N 1
ATOM 730 C CA . GLY A 1 93 ? 3.105 3.436 -15.445 1 95.88 93 GLY A CA 1
ATOM 731 C C . GLY A 1 93 ? 2.824 2.266 -14.523 1 95.88 93 GLY A C 1
ATOM 732 O O . GLY A 1 93 ? 1.714 1.729 -14.516 1 95.88 93 GLY A O 1
ATOM 733 N N . ILE A 1 94 ? 3.779 1.919 -13.688 1 97.56 94 ILE A N 1
ATOM 734 C CA . ILE A 1 94 ? 3.65 0.795 -12.773 1 97.56 94 ILE A CA 1
ATOM 735 C C . ILE A 1 94 ? 2.684 1.158 -11.648 1 97.56 94 ILE A C 1
ATOM 737 O O . ILE A 1 94 ? 2.777 2.242 -11.062 1 97.56 94 ILE A O 1
ATOM 741 N N . ASP A 1 95 ? 1.723 0.252 -11.438 1 96.31 95 ASP A N 1
ATOM 742 C CA . ASP A 1 95 ? 0.774 0.419 -10.344 1 96.31 95 ASP A CA 1
ATOM 743 C C . ASP A 1 95 ? 1.496 0.506 -9 1 96.31 95 ASP A C 1
ATOM 745 O O . ASP A 1 95 ? 2.48 -0.2 -8.773 1 96.31 95 ASP A O 1
ATOM 749 N N . LYS A 1 96 ? 0.957 1.246 -8.055 1 97.44 96 LYS A N 1
ATOM 750 C CA . LYS A 1 96 ? 1.645 1.535 -6.797 1 97.44 96 LYS A CA 1
ATOM 751 C C . LYS A 1 96 ? 1.67 0.309 -5.887 1 97.44 96 LYS A C 1
ATOM 753 O O . LYS A 1 96 ? 2.455 0.248 -4.941 1 97.44 96 LYS A O 1
ATOM 758 N N . VAL A 1 97 ? 0.807 -0.636 -6.133 1 98.62 97 VAL A N 1
ATOM 759 C CA . VAL A 1 97 ? 0.818 -1.845 -5.316 1 98.62 97 VAL A CA 1
ATOM 760 C C . VAL A 1 97 ? 1.992 -2.732 -5.723 1 98.62 97 VAL A C 1
ATOM 762 O O . VAL A 1 97 ? 2.598 -3.396 -4.879 1 98.62 97 VAL A O 1
ATOM 765 N N . ASP A 1 98 ? 2.387 -2.697 -6.984 1 98.81 98 ASP A N 1
ATOM 766 C CA . ASP A 1 98 ? 3.416 -3.582 -7.523 1 98.81 98 ASP A CA 1
ATOM 767 C C . ASP A 1 98 ? 4.754 -3.361 -6.816 1 98.81 98 ASP A C 1
ATOM 769 O O . ASP A 1 98 ? 5.391 -4.316 -6.367 1 98.81 98 ASP A O 1
ATOM 773 N N . PRO A 1 99 ? 5.211 -2.105 -6.621 1 98.94 99 PRO A N 1
ATOM 774 C CA . PRO A 1 99 ? 6.48 -1.929 -5.918 1 98.94 99 PRO A CA 1
ATOM 775 C C . PRO A 1 99 ? 6.426 -2.404 -4.469 1 98.94 99 PRO A C 1
ATOM 777 O O . PRO A 1 99 ? 7.441 -2.824 -3.912 1 98.94 99 PRO A O 1
ATOM 780 N N . MET A 1 100 ? 5.262 -2.361 -3.826 1 98.94 100 MET A N 1
ATOM 781 C CA . MET A 1 100 ? 5.117 -2.865 -2.465 1 98.94 100 MET A CA 1
ATOM 782 C C . MET A 1 100 ? 5.316 -4.375 -2.42 1 98.94 100 MET A C 1
ATOM 784 O O . MET A 1 100 ? 5.977 -4.895 -1.515 1 98.94 100 MET A O 1
ATOM 788 N N . VAL A 1 101 ? 4.809 -5.051 -3.4 1 98.94 101 VAL A N 1
ATOM 789 C CA . VAL A 1 101 ? 4.992 -6.492 -3.533 1 98.94 101 VAL A CA 1
ATOM 790 C C . VAL A 1 101 ? 6.445 -6.801 -3.885 1 98.94 101 VAL A C 1
ATOM 792 O O . VAL A 1 101 ? 7.055 -7.699 -3.303 1 98.94 101 VAL A O 1
ATOM 795 N N . ALA A 1 102 ? 7.008 -6.023 -4.797 1 98.94 102 ALA A N 1
ATOM 796 C CA . ALA A 1 102 ? 8.391 -6.195 -5.223 1 98.94 102 ALA A CA 1
ATOM 797 C C . ALA A 1 102 ? 9.352 -6.023 -4.047 1 98.94 102 ALA A C 1
ATOM 799 O O . ALA A 1 102 ? 10.367 -6.723 -3.955 1 98.94 102 ALA A O 1
ATOM 800 N N . ALA A 1 103 ? 9.047 -5.082 -3.189 1 98.94 103 ALA A N 1
ATOM 801 C CA . ALA A 1 103 ? 9.906 -4.832 -2.035 1 98.94 103 ALA A CA 1
ATOM 802 C C . ALA A 1 103 ? 9.961 -6.047 -1.114 1 98.94 103 ALA A C 1
ATOM 804 O O . ALA A 1 103 ? 11 -6.34 -0.521 1 98.94 103 ALA A O 1
ATOM 805 N N . VAL A 1 104 ? 8.82 -6.738 -0.94 1 98.94 104 VAL A N 1
ATOM 806 C CA . VAL A 1 104 ? 8.805 -7.973 -0.161 1 98.94 104 VAL A CA 1
ATOM 807 C C . VAL A 1 104 ? 9.742 -9 -0.799 1 98.94 104 VAL A C 1
ATOM 809 O O . VAL A 1 104 ? 10.555 -9.617 -0.111 1 98.94 104 VAL A O 1
ATOM 812 N N . SER A 1 105 ? 9.609 -9.141 -2.098 1 98.94 105 SER A N 1
ATOM 813 C CA . SER A 1 105 ? 10.477 -10.039 -2.846 1 98.94 105 SER A CA 1
ATOM 814 C C . SER A 1 105 ? 11.945 -9.695 -2.635 1 98.94 105 SER A C 1
ATOM 816 O O . SER A 1 105 ? 12.766 -10.578 -2.375 1 98.94 105 SER A O 1
ATOM 818 N N . ASP A 1 106 ? 12.258 -8.484 -2.762 1 98.81 106 ASP A N 1
ATOM 819 C CA . ASP A 1 106 ? 13.625 -7.992 -2.641 1 98.81 106 ASP A CA 1
ATOM 820 C C . ASP A 1 106 ? 14.195 -8.281 -1.252 1 98.81 106 ASP A C 1
ATOM 822 O O . ASP A 1 106 ? 15.336 -8.734 -1.122 1 98.81 106 ASP A O 1
ATOM 826 N N . ILE A 1 107 ? 13.43 -8.023 -0.229 1 98.62 107 ILE A N 1
ATOM 827 C CA . ILE A 1 107 ? 13.883 -8.148 1.153 1 98.62 107 ILE A CA 1
ATOM 828 C C . ILE A 1 107 ? 14.008 -9.617 1.528 1 98.62 107 ILE A C 1
ATOM 830 O O . ILE A 1 107 ? 14.945 -10.008 2.225 1 98.62 107 ILE A O 1
ATOM 834 N N . TYR A 1 108 ? 13.102 -10.422 1.056 1 98.44 108 TYR A N 1
ATOM 835 C CA . TYR A 1 108 ? 13.094 -11.844 1.395 1 98.44 108 TYR A CA 1
ATOM 836 C C . TYR A 1 108 ? 13.992 -12.633 0.449 1 98.44 108 TYR A C 1
ATOM 838 O O . TYR A 1 108 ? 14.266 -13.812 0.684 1 98.44 108 TYR A O 1
ATOM 846 N N . ASP A 1 109 ? 14.43 -11.961 -0.601 1 98.5 109 ASP A N 1
ATOM 847 C CA . ASP A 1 109 ? 15.234 -12.594 -1.639 1 98.5 109 ASP A CA 1
ATOM 848 C C . ASP A 1 109 ? 14.523 -13.82 -2.215 1 98.5 109 ASP A C 1
ATOM 850 O O . ASP A 1 109 ? 15.094 -14.914 -2.252 1 98.5 109 ASP A O 1
ATOM 854 N N . GLU A 1 110 ? 13.281 -13.672 -2.488 1 98.56 110 GLU A N 1
ATOM 855 C CA . GLU A 1 110 ? 12.422 -14.672 -3.113 1 98.56 110 GLU A CA 1
ATOM 856 C C . GLU A 1 110 ? 11.711 -14.102 -4.34 1 98.56 110 GLU A C 1
ATOM 858 O O . GLU A 1 110 ? 11.32 -12.938 -4.348 1 98.56 110 GLU A O 1
ATOM 863 N N . PRO A 1 111 ? 11.523 -14.836 -5.395 1 98.81 111 PRO A N 1
ATOM 864 C CA . PRO A 1 111 ? 10.898 -14.305 -6.605 1 98.81 111 PRO A CA 1
ATOM 865 C C . PRO A 1 111 ? 9.406 -14.031 -6.426 1 98.81 111 PRO A C 1
ATOM 867 O O . PRO A 1 111 ? 8.75 -14.68 -5.602 1 98.81 111 PRO A O 1
ATOM 870 N N . VAL A 1 112 ? 8.938 -13.109 -7.211 1 98.94 112 VAL A N 1
ATOM 871 C CA . VAL A 1 112 ? 7.508 -12.844 -7.285 1 98.94 112 VAL A CA 1
ATOM 872 C C . VAL A 1 112 ? 6.859 -13.773 -8.312 1 98.94 112 VAL A C 1
ATOM 874 O O . VAL A 1 112 ? 7.352 -13.906 -9.43 1 98.94 112 VAL A O 1
ATOM 877 N N . LEU A 1 113 ? 5.832 -14.43 -7.891 1 98.94 113 LEU A N 1
ATOM 878 C CA . LEU A 1 113 ? 5.027 -15.219 -8.82 1 98.94 113 LEU A CA 1
ATOM 879 C C . LEU A 1 113 ? 3.879 -14.391 -9.383 1 98.94 113 LEU A C 1
ATOM 881 O O . LEU A 1 113 ? 2.939 -14.055 -8.664 1 98.94 113 LEU A O 1
ATOM 885 N N . THR A 1 114 ? 3.939 -14.133 -10.641 1 98.81 114 THR A N 1
ATOM 886 C CA . THR A 1 114 ? 3.045 -13.141 -11.227 1 98.81 114 THR A CA 1
ATOM 887 C C . THR A 1 114 ? 2.865 -13.391 -12.719 1 98.81 114 THR A C 1
ATOM 889 O O . THR A 1 114 ? 3.691 -14.062 -13.352 1 98.81 114 THR A O 1
ATOM 892 N N . ASP A 1 115 ? 1.744 -12.922 -13.242 1 98.38 115 ASP A N 1
ATOM 893 C CA . ASP A 1 115 ? 1.56 -12.883 -14.695 1 98.38 115 ASP A CA 1
ATOM 894 C C . ASP A 1 115 ? 1.946 -11.523 -15.258 1 98.38 115 ASP A C 1
ATOM 896 O O . ASP A 1 115 ? 1.925 -11.32 -16.469 1 98.38 115 ASP A O 1
ATOM 900 N N . ASN A 1 116 ? 2.258 -10.57 -14.422 1 98 116 ASN A N 1
ATOM 901 C CA . ASN A 1 116 ? 2.732 -9.25 -14.82 1 98 116 ASN A CA 1
ATOM 902 C C . ASN A 1 116 ? 4.258 -9.172 -14.805 1 98 116 ASN A C 1
ATOM 904 O O . ASN A 1 116 ? 4.836 -8.367 -14.078 1 98 116 ASN A O 1
ATOM 908 N N . VAL A 1 117 ? 4.875 -9.875 -15.641 1 98.31 117 VAL A N 1
ATOM 909 C CA . VAL A 1 117 ? 6.324 -10.07 -15.625 1 98.31 117 VAL A CA 1
ATOM 910 C C . VAL A 1 117 ? 7.023 -8.75 -15.938 1 98.31 117 VAL A C 1
ATOM 912 O O . VAL A 1 117 ? 8.023 -8.406 -15.297 1 98.31 117 VAL A O 1
ATOM 915 N N . GLY A 1 118 ? 6.551 -8.023 -16.859 1 97.81 118 GLY A N 1
ATOM 916 C CA . GLY A 1 118 ? 7.164 -6.785 -17.312 1 97.81 118 GLY A CA 1
ATOM 917 C C . GLY A 1 118 ? 7.34 -5.762 -16.203 1 97.81 118 GLY A C 1
ATOM 918 O O . GLY A 1 118 ? 8.438 -5.242 -16 1 97.81 118 GLY A O 1
ATOM 919 N N . ASP A 1 119 ? 6.285 -5.488 -15.477 1 98.44 119 ASP A N 1
ATOM 920 C CA . ASP A 1 119 ? 6.324 -4.484 -14.422 1 98.44 119 ASP A CA 1
ATOM 921 C C . ASP A 1 119 ? 7.301 -4.887 -13.32 1 98.44 119 ASP A C 1
ATOM 923 O O . ASP A 1 119 ? 8.086 -4.059 -12.844 1 98.44 119 ASP A O 1
ATOM 927 N N . PHE A 1 120 ? 7.285 -6.145 -12.961 1 98.81 120 PHE A N 1
ATOM 928 C CA . PHE A 1 120 ? 8.133 -6.582 -11.859 1 98.81 120 PHE A CA 1
ATOM 929 C C . PHE A 1 120 ? 9.594 -6.672 -12.305 1 98.81 120 PHE A C 1
ATOM 931 O O . PHE A 1 120 ? 10.5 -6.418 -11.516 1 98.81 120 PHE A O 1
ATOM 938 N N . ALA A 1 121 ? 9.805 -7.02 -13.555 1 98.12 121 ALA A N 1
ATOM 939 C CA . ALA A 1 121 ? 11.156 -6.949 -14.094 1 98.12 121 ALA A CA 1
ATOM 940 C C . ALA A 1 121 ? 11.68 -5.516 -14.078 1 98.12 121 ALA A C 1
ATOM 942 O O . ALA A 1 121 ? 12.836 -5.27 -13.742 1 98.12 121 ALA A O 1
ATOM 943 N N . ALA A 1 122 ? 10.828 -4.598 -14.43 1 98.31 122 ALA A N 1
ATOM 944 C CA . ALA A 1 122 ? 11.203 -3.184 -14.43 1 98.31 122 ALA A CA 1
ATOM 945 C C . ALA A 1 122 ? 11.516 -2.701 -13.016 1 98.31 122 ALA A C 1
ATOM 947 O O . ALA A 1 122 ? 12.305 -1.773 -12.836 1 98.31 122 ALA A O 1
ATOM 948 N N . LEU A 1 123 ? 10.953 -3.375 -12.031 1 98.75 123 LEU A N 1
ATOM 949 C CA . LEU A 1 123 ? 11.195 -3.031 -10.633 1 98.75 123 LEU A CA 1
ATOM 950 C C . LEU A 1 123 ? 12.477 -3.689 -10.125 1 98.75 123 LEU A C 1
ATOM 952 O O . LEU A 1 123 ? 12.898 -3.441 -8.992 1 98.75 123 LEU A O 1
ATOM 956 N N . GLY A 1 124 ? 13.031 -4.551 -10.891 1 98.38 124 GLY A N 1
ATOM 957 C CA . GLY A 1 124 ? 14.359 -5.066 -10.609 1 98.38 124 GLY A CA 1
ATOM 958 C C . GLY A 1 124 ? 14.352 -6.277 -9.703 1 98.38 124 GLY A C 1
ATOM 959 O O . GLY A 1 124 ? 15.328 -6.531 -8.984 1 98.38 124 GLY A O 1
ATOM 960 N N . VAL A 1 125 ? 13.234 -6.984 -9.68 1 98.81 125 VAL A N 1
ATOM 961 C CA . VAL A 1 125 ? 13.18 -8.148 -8.797 1 98.81 125 VAL A CA 1
ATOM 962 C C . VAL A 1 125 ? 13.055 -9.422 -9.633 1 98.81 125 VAL A C 1
ATOM 964 O O . VAL A 1 125 ? 12.68 -9.375 -10.805 1 98.81 125 VAL A O 1
ATOM 967 N N . ASN A 1 126 ? 13.406 -10.516 -9.023 1 98.5 126 ASN A N 1
ATOM 968 C CA . ASN A 1 126 ? 13.242 -11.805 -9.688 1 98.5 126 ASN A CA 1
ATOM 969 C C . ASN A 1 126 ? 11.773 -12.18 -9.82 1 98.5 126 ASN A C 1
ATOM 971 O O . ASN A 1 126 ? 10.977 -11.938 -8.914 1 98.5 126 ASN A O 1
ATOM 975 N N . VAL A 1 127 ? 11.469 -12.781 -10.977 1 98.75 127 VAL A N 1
ATOM 976 C CA . VAL A 1 127 ? 10.07 -13.094 -11.258 1 98.75 127 VAL A CA 1
ATOM 977 C C . VAL A 1 127 ? 9.945 -14.547 -11.719 1 98.75 127 VAL A C 1
ATOM 979 O O . VAL A 1 127 ? 10.852 -15.078 -12.367 1 98.75 127 VAL A O 1
ATOM 982 N N . GLU A 1 128 ? 8.977 -15.188 -11.242 1 98.5 128 GLU A N 1
ATOM 983 C CA . GLU A 1 128 ? 8.484 -16.438 -11.812 1 98.5 128 GLU A CA 1
ATOM 984 C C . GLU A 1 128 ? 7.07 -16.281 -12.367 1 98.5 128 GLU A C 1
ATOM 986 O O . GLU A 1 128 ? 6.277 -15.492 -11.844 1 98.5 128 GLU A O 1
ATOM 991 N N . THR A 1 129 ? 6.801 -17.016 -13.43 1 98.62 129 THR A N 1
ATOM 992 C CA . THR A 1 129 ? 5.469 -16.953 -14.016 1 98.62 129 THR A CA 1
ATOM 993 C C . THR A 1 129 ? 4.891 -18.344 -14.219 1 98.62 129 THR A C 1
ATOM 995 O O . THR A 1 129 ? 5.469 -19.328 -13.758 1 98.62 129 THR A O 1
ATOM 998 N N . TYR A 1 130 ? 3.738 -18.344 -14.812 1 98.25 130 TYR A N 1
ATOM 999 C CA . TYR A 1 130 ? 3.012 -19.594 -14.922 1 98.25 130 TYR A CA 1
ATOM 1000 C C . TYR A 1 130 ? 2.176 -19.641 -16.203 1 98.25 130 TYR A C 1
ATOM 1002 O O . TYR A 1 130 ? 1.905 -18.594 -16.797 1 98.25 130 TYR A O 1
ATOM 1010 N N . MET B 1 1 ? -4.211 11.141 15.195 1 98.38 1 MET B N 1
ATOM 1011 C CA . MET B 1 1 ? -4.223 11.742 13.867 1 98.38 1 MET B CA 1
ATOM 1012 C C . MET B 1 1 ? -3.383 10.922 12.891 1 98.38 1 MET B C 1
ATOM 1014 O O . MET B 1 1 ? -2.24 10.57 13.195 1 98.38 1 MET B O 1
ATOM 1018 N N . ILE B 1 2 ? -3.973 10.523 11.828 1 98.88 2 ILE B N 1
ATOM 1019 C CA . ILE B 1 2 ? -3.254 9.781 10.797 1 98.88 2 ILE B CA 1
ATOM 1020 C C . ILE B 1 2 ? -2.723 10.75 9.734 1 98.88 2 ILE B C 1
ATOM 1022 O O . ILE B 1 2 ? -3.496 11.477 9.109 1 98.88 2 ILE B O 1
ATOM 1026 N N . LEU B 1 3 ? -1.394 10.789 9.555 1 98.88 3 LEU B N 1
ATOM 1027 C CA . LEU B 1 3 ? -0.763 11.758 8.656 1 98.88 3 LEU B CA 1
ATOM 1028 C C . LEU B 1 3 ? -0.685 11.211 7.234 1 98.88 3 LEU B C 1
ATOM 1030 O O . LEU B 1 3 ? -0.086 10.156 7.004 1 98.88 3 LEU B O 1
ATOM 1034 N N . ASP B 1 4 ? -1.326 11.914 6.348 1 98.69 4 ASP B N 1
ATOM 1035 C CA . ASP B 1 4 ? -1.284 11.547 4.934 1 98.69 4 ASP B CA 1
ATOM 1036 C C . ASP B 1 4 ? -0.072 12.172 4.242 1 98.69 4 ASP B C 1
ATOM 1038 O O . ASP B 1 4 ? 0.584 13.047 4.805 1 98.69 4 ASP B O 1
ATOM 1042 N N . THR B 1 5 ? 0.192 11.695 3.086 1 98.38 5 THR B N 1
ATOM 1043 C CA . THR B 1 5 ? 1.37 12.125 2.342 1 98.38 5 THR B CA 1
ATOM 1044 C C . THR B 1 5 ? 1.313 13.625 2.064 1 98.38 5 THR B C 1
ATOM 1046 O O . THR B 1 5 ? 2.314 14.328 2.219 1 98.38 5 THR B O 1
ATOM 1049 N N . SER B 1 6 ? 0.129 14.117 1.684 1 97.94 6 SER B N 1
ATOM 1050 C CA . SER B 1 6 ? -0.014 15.523 1.322 1 97.94 6 SER B CA 1
ATOM 1051 C C . SER B 1 6 ? 0.392 16.438 2.475 1 97.94 6 SER B C 1
ATOM 1053 O O . SER B 1 6 ? 1.075 17.438 2.268 1 97.94 6 SER B O 1
ATOM 1055 N N . PHE B 1 7 ? 0.01 16.078 3.678 1 98.69 7 PHE B N 1
ATOM 1056 C CA . PHE B 1 7 ? 0.339 16.906 4.836 1 98.69 7 PHE B CA 1
ATOM 1057 C C . PHE B 1 7 ? 1.846 16.938 5.062 1 98.69 7 PHE B C 1
ATOM 1059 O O . PHE B 1 7 ? 2.424 18.016 5.254 1 98.69 7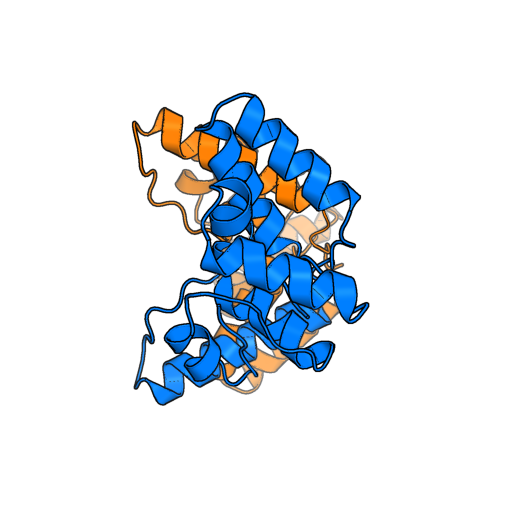 PHE B O 1
ATOM 1066 N N . LEU B 1 8 ? 2.52 15.828 5.059 1 98 8 LEU B N 1
ATOM 1067 C CA . LEU B 1 8 ? 3.949 15.75 5.34 1 98 8 LEU B CA 1
ATOM 1068 C C . LEU B 1 8 ? 4.758 16.484 4.273 1 98 8 LEU B C 1
ATOM 1070 O O . LEU B 1 8 ? 5.719 17.188 4.59 1 98 8 LEU B O 1
ATOM 1074 N N . ILE B 1 9 ? 4.352 16.328 3.027 1 96.62 9 ILE B N 1
ATOM 1075 C CA . ILE B 1 9 ? 5.039 17.016 1.938 1 96.62 9 ILE B CA 1
ATOM 1076 C C . ILE B 1 9 ? 4.891 18.531 2.107 1 96.62 9 ILE B C 1
ATOM 1078 O O . ILE B 1 9 ? 5.871 19.266 2.006 1 96.62 9 ILE B O 1
ATOM 1082 N N . ASP B 1 10 ? 3.664 18.984 2.398 1 97 10 ASP B N 1
ATOM 1083 C CA . ASP B 1 10 ? 3.42 20.406 2.607 1 97 10 ASP B CA 1
ATOM 1084 C C . ASP B 1 10 ? 4.188 20.922 3.822 1 97 10 ASP B C 1
ATOM 1086 O O . ASP B 1 10 ? 4.684 22.047 3.814 1 97 10 ASP B O 1
ATOM 1090 N N . LEU B 1 11 ? 4.262 20.109 4.855 1 96.12 11 LEU B N 1
ATOM 1091 C CA . LEU B 1 11 ? 5.004 20.469 6.059 1 96.12 11 LEU B CA 1
ATOM 1092 C C . LEU B 1 11 ? 6.48 20.672 5.738 1 96.12 11 LEU B C 1
ATOM 1094 O O . LEU B 1 11 ? 7.07 21.672 6.137 1 96.12 11 LEU B O 1
ATOM 1098 N N . PHE B 1 12 ? 7.07 19.766 4.949 1 94 12 PHE B N 1
ATOM 1099 C CA . PHE B 1 12 ? 8.484 19.828 4.598 1 94 12 PHE B CA 1
ATOM 1100 C C . PHE B 1 12 ? 8.766 21 3.66 1 94 12 PHE B C 1
ATOM 1102 O O . PHE B 1 12 ? 9.844 21.578 3.697 1 94 12 PHE B O 1
ATOM 1109 N N . ASP B 1 13 ? 7.762 21.328 2.877 1 93.12 13 ASP B N 1
ATOM 1110 C CA . ASP B 1 13 ? 7.898 22.422 1.918 1 93.12 13 ASP B CA 1
ATOM 1111 C C . ASP B 1 13 ? 7.707 23.766 2.598 1 93.12 13 ASP B C 1
ATOM 1113 O O . ASP B 1 13 ? 7.852 24.812 1.961 1 93.12 13 ASP B O 1
ATOM 1117 N N . GLY B 1 14 ? 7.312 23.75 3.82 1 93.19 14 GLY B N 1
ATOM 1118 C CA . GLY B 1 14 ? 7.168 24.984 4.574 1 93.19 14 GLY B CA 1
ATOM 1119 C C . GLY B 1 14 ? 5.887 25.734 4.258 1 93.19 14 GLY B C 1
ATOM 1120 O O . GLY B 1 14 ? 5.84 26.953 4.355 1 93.19 14 GLY B O 1
ATOM 1121 N N . ARG B 1 15 ? 4.934 24.969 3.799 1 97 15 ARG B N 1
ATOM 1122 C CA . ARG B 1 15 ? 3.652 25.625 3.553 1 97 15 ARG B CA 1
ATOM 1123 C C . ARG B 1 15 ? 3.025 26.109 4.855 1 97 15 ARG B C 1
ATOM 1125 O O . ARG B 1 15 ? 2.967 25.359 5.836 1 97 15 ARG B O 1
ATOM 1132 N N . GLU B 1 16 ? 2.518 27.281 4.852 1 97.81 16 GLU B N 1
ATOM 1133 C CA . GLU B 1 16 ? 2.066 27.953 6.062 1 97.81 16 GLU B CA 1
ATOM 1134 C C . GLU B 1 16 ? 0.965 27.156 6.758 1 97.81 16 GLU B C 1
ATOM 1136 O O . GLU B 1 16 ? 1.037 26.906 7.965 1 97.81 16 GLU B O 1
ATOM 1141 N N . GLY B 1 17 ? -0.064 26.75 6.055 1 98.25 17 GLY B N 1
ATOM 1142 C CA . GLY B 1 17 ? -1.158 25.984 6.641 1 98.25 17 GLY B CA 1
ATOM 1143 C C . GLY B 1 17 ? -0.703 24.703 7.316 1 98.25 17 GLY B C 1
ATOM 1144 O O . GLY B 1 17 ? -1.145 24.391 8.422 1 98.25 17 GLY B O 1
ATOM 1145 N N . ALA B 1 18 ? 0.154 23.938 6.656 1 98.38 18 ALA B N 1
ATOM 1146 C CA . ALA B 1 18 ? 0.672 22.688 7.219 1 98.38 18 ALA B CA 1
ATOM 1147 C C . ALA B 1 18 ? 1.521 22.969 8.453 1 98.38 18 ALA B C 1
ATOM 1149 O O . ALA B 1 18 ? 1.442 22.219 9.445 1 98.38 18 ALA B O 1
ATOM 1150 N N . PHE B 1 19 ? 2.334 24.031 8.383 1 97.31 19 PHE B N 1
ATOM 1151 C CA . PHE B 1 19 ? 3.189 24.391 9.508 1 97.31 19 PHE B CA 1
ATOM 1152 C C . PHE B 1 19 ? 2.354 24.766 10.727 1 97.31 19 PHE B C 1
ATOM 1154 O O . PHE B 1 19 ? 2.615 24.281 11.836 1 97.31 19 PHE B O 1
ATOM 1161 N N . GLU B 1 20 ? 1.382 25.578 10.531 1 98.44 20 GLU B N 1
ATOM 1162 C CA . GLU B 1 20 ? 0.503 26 11.625 1 98.44 20 GLU B CA 1
ATOM 1163 C C . GLU B 1 20 ? -0.23 24.797 12.227 1 98.44 20 GLU B C 1
ATOM 1165 O O . GLU B 1 20 ? -0.372 24.703 13.445 1 98.44 20 GLU B O 1
ATOM 1170 N N . LYS B 1 21 ? -0.72 23.906 11.359 1 98.56 21 LYS B N 1
ATOM 1171 C CA . LYS B 1 21 ? -1.393 22.703 11.836 1 98.56 21 LYS B CA 1
ATOM 1172 C C . LYS B 1 21 ? -0.44 21.812 12.641 1 98.56 21 LYS B C 1
ATOM 1174 O O . LYS B 1 21 ? -0.834 21.234 13.656 1 98.56 21 LYS B O 1
ATOM 1179 N N . GLY B 1 22 ? 0.785 21.703 12.156 1 97.19 22 GLY B N 1
ATOM 1180 C CA . GLY B 1 22 ? 1.796 20.969 12.906 1 97.19 22 GLY B CA 1
ATOM 1181 C C . GLY B 1 22 ? 2 21.516 14.305 1 97.19 22 GLY B C 1
ATOM 1182 O O . GLY B 1 22 ? 2.088 20.734 15.266 1 97.19 22 GLY B O 1
ATOM 1183 N N . ILE B 1 23 ? 2.047 22.781 14.422 1 97.12 23 ILE B N 1
ATOM 1184 C CA . ILE B 1 23 ? 2.213 23.438 15.719 1 97.12 23 ILE B CA 1
ATOM 1185 C C . ILE B 1 23 ? 1.008 23.141 16.609 1 97.12 23 ILE B C 1
ATOM 1187 O O . ILE B 1 23 ? 1.165 22.797 17.781 1 97.12 23 ILE B O 1
ATOM 1191 N N . GLU B 1 24 ? -0.131 23.281 16.016 1 98.19 24 GLU B N 1
ATOM 1192 C CA . GLU B 1 24 ? -1.362 23.016 16.766 1 98.19 24 GLU B CA 1
ATOM 1193 C C . GLU B 1 24 ? -1.365 21.594 17.328 1 98.19 24 GLU B C 1
ATOM 1195 O O . GLU B 1 24 ? -1.698 21.375 18.484 1 98.19 24 GLU B O 1
ATOM 1200 N N . LEU B 1 25 ? -1.042 20.625 16.516 1 97.88 25 LEU B N 1
ATOM 1201 C CA . LEU B 1 25 ? -1.032 19.234 16.922 1 97.88 25 LEU B CA 1
ATOM 1202 C C . LEU B 1 25 ? -0.008 19 18.031 1 97.88 25 LEU B C 1
ATOM 1204 O O . LEU B 1 25 ? -0.227 18.172 18.938 1 97.88 25 LEU B O 1
ATOM 1208 N N . SER B 1 26 ? 1.147 19.672 17.906 1 96.38 26 SER B N 1
ATOM 1209 C CA . SER B 1 26 ? 2.178 19.562 18.922 1 96.38 26 SER B CA 1
ATOM 1210 C C . SER B 1 26 ? 1.699 20.156 20.25 1 96.38 26 SER B C 1
ATOM 1212 O O . SER B 1 26 ? 1.893 19.562 21.312 1 96.38 26 SER B O 1
ATOM 1214 N N . GLU B 1 27 ? 1.047 21.234 20.172 1 97.75 27 GLU B N 1
ATOM 1215 C CA . GLU B 1 27 ? 0.568 21.953 21.344 1 97.75 27 GLU B CA 1
ATOM 1216 C C . GLU B 1 27 ? -0.522 21.156 22.062 1 97.75 27 GLU B C 1
ATOM 1218 O O . GLU B 1 27 ? -0.608 21.172 23.297 1 97.75 27 GLU B O 1
ATOM 1223 N N . THR B 1 28 ? -1.34 20.484 21.328 1 98.06 28 THR B N 1
ATOM 1224 C CA . THR B 1 28 ? -2.441 19.734 21.906 1 98.06 28 THR B CA 1
ATOM 1225 C C . THR B 1 28 ? -2.002 18.312 22.25 1 98.06 28 THR B C 1
ATOM 1227 O O . THR B 1 28 ? -2.811 17.484 22.688 1 98.06 28 THR B O 1
ATOM 1230 N N . LYS B 1 29 ? -0.774 17.984 22.016 1 97.19 29 LYS B N 1
ATOM 1231 C CA . LYS B 1 29 ? -0.181 16.688 22.312 1 97.19 29 LYS B CA 1
ATOM 1232 C C . LYS B 1 29 ? -0.955 15.562 21.641 1 97.19 29 LYS B C 1
ATOM 1234 O O . LYS B 1 29 ? -1.138 14.492 22.203 1 97.19 29 LYS B O 1
ATOM 1239 N N . THR B 1 30 ? -1.421 15.945 20.422 1 97.62 30 THR B N 1
ATOM 1240 C CA . THR B 1 30 ? -2.129 14.945 19.625 1 97.62 30 THR B CA 1
ATOM 1241 C C . THR B 1 30 ? -1.169 13.875 19.125 1 97.62 30 THR B C 1
ATOM 1243 O O . THR B 1 30 ? -0.112 14.188 18.578 1 97.62 30 THR B O 1
ATOM 1246 N N . VAL B 1 31 ? -1.544 12.625 19.375 1 97.19 31 VAL B N 1
ATOM 1247 C CA . VAL B 1 31 ? -0.726 11.539 18.844 1 97.19 31 VAL B CA 1
ATOM 1248 C C . VAL B 1 31 ? -0.825 11.523 17.312 1 97.19 31 VAL B C 1
ATOM 1250 O O . VAL B 1 31 ? -1.921 11.617 16.75 1 97.19 31 VAL B O 1
ATOM 1253 N N . ARG B 1 32 ? 0.297 11.492 16.609 1 98.38 32 ARG B N 1
ATOM 1254 C CA . ARG B 1 32 ? 0.403 11.484 15.148 1 98.38 32 ARG B CA 1
ATOM 1255 C C . ARG B 1 32 ? 1.052 10.195 14.648 1 98.38 32 ARG B C 1
ATOM 1257 O O . ARG B 1 32 ? 2.055 9.75 15.203 1 98.38 32 ARG B O 1
ATOM 1264 N N . ARG B 1 33 ? 0.443 9.586 13.664 1 98.69 33 ARG B N 1
ATOM 1265 C CA . ARG B 1 33 ? 0.938 8.328 13.125 1 98.69 33 ARG B CA 1
ATOM 1266 C C . ARG B 1 33 ? 1.103 8.398 11.609 1 98.69 33 ARG B C 1
ATOM 1268 O O . ARG B 1 33 ? 0.333 9.078 10.93 1 98.69 33 ARG B O 1
ATOM 1275 N N . VAL B 1 34 ? 2.119 7.691 11.141 1 98.88 34 VAL B N 1
ATOM 1276 C CA . VAL B 1 34 ? 2.381 7.629 9.703 1 98.88 34 VAL B CA 1
ATOM 1277 C C . VAL B 1 34 ? 2.121 6.215 9.195 1 98.88 34 VAL B C 1
ATOM 1279 O O . VAL B 1 34 ? 2.846 5.281 9.539 1 98.88 34 VAL B O 1
ATOM 1282 N N . PRO B 1 35 ? 1.086 6.059 8.359 1 98.94 35 PRO B N 1
ATOM 1283 C CA . PRO B 1 35 ? 0.888 4.742 7.746 1 98.94 35 PRO B CA 1
ATOM 1284 C C . PRO B 1 35 ? 2.033 4.344 6.816 1 98.94 35 PRO B C 1
ATOM 1286 O O . PRO B 1 35 ? 2.584 5.191 6.109 1 98.94 35 PRO B O 1
ATOM 1289 N N . SER B 1 36 ? 2.373 3.061 6.75 1 98.88 36 SER B N 1
ATOM 1290 C CA . SER B 1 36 ? 3.52 2.582 5.984 1 98.88 36 SER B CA 1
ATOM 1291 C C . SER B 1 36 ? 3.359 2.889 4.5 1 98.88 36 SER B C 1
ATOM 1293 O O . SER B 1 36 ? 4.344 3.145 3.805 1 98.88 36 SER B O 1
ATOM 1295 N N . PRO B 1 37 ? 2.133 2.943 3.963 1 98.88 37 PRO B N 1
ATOM 1296 C CA . PRO B 1 37 ? 2.041 3.332 2.553 1 98.88 37 PRO B CA 1
ATOM 1297 C C . PRO B 1 37 ? 2.486 4.773 2.309 1 98.88 37 PRO B C 1
ATOM 1299 O O . PRO B 1 37 ? 2.971 5.098 1.22 1 98.88 37 PRO B O 1
ATOM 1302 N N . VAL B 1 38 ? 2.326 5.625 3.297 1 98.88 38 VAL B N 1
ATOM 1303 C CA . VAL B 1 38 ? 2.811 7 3.213 1 98.88 38 VAL B CA 1
ATOM 1304 C C . VAL B 1 38 ? 4.336 7.008 3.156 1 98.88 38 VAL B C 1
ATOM 1306 O O . VAL B 1 38 ? 4.934 7.801 2.428 1 98.88 38 VAL B O 1
ATOM 1309 N N . VAL B 1 39 ? 4.977 6.082 3.877 1 98.81 39 VAL B N 1
ATOM 1310 C CA . VAL B 1 39 ? 6.43 5.941 3.848 1 98.81 39 VAL B CA 1
ATOM 1311 C C . VAL B 1 39 ? 6.887 5.605 2.43 1 98.81 39 VAL B C 1
ATOM 1313 O O . VAL B 1 39 ? 7.902 6.129 1.959 1 98.81 39 VAL B O 1
ATOM 1316 N N . MET B 1 40 ? 6.152 4.75 1.782 1 98.81 40 MET B N 1
ATOM 1317 C CA . MET B 1 40 ? 6.488 4.395 0.407 1 98.81 40 MET B CA 1
ATOM 1318 C C . MET B 1 40 ? 6.477 5.625 -0.492 1 98.81 40 MET B C 1
ATOM 1320 O O . MET B 1 40 ? 7.422 5.859 -1.247 1 98.81 40 MET B O 1
ATOM 1324 N N . GLU B 1 41 ? 5.461 6.438 -0.34 1 98.62 41 GLU B N 1
ATOM 1325 C CA . GLU B 1 41 ? 5.328 7.621 -1.183 1 98.62 41 GLU B CA 1
ATOM 1326 C C . GLU B 1 41 ? 6.43 8.633 -0.889 1 98.62 41 GLU B C 1
ATOM 1328 O O . GLU B 1 41 ? 6.996 9.227 -1.809 1 98.62 41 GLU B O 1
ATOM 1333 N N . LEU B 1 42 ? 6.699 8.844 0.374 1 98.31 42 LEU B N 1
ATOM 1334 C CA . LEU B 1 42 ? 7.762 9.766 0.762 1 98.31 42 LEU B CA 1
ATOM 1335 C C . LEU B 1 42 ? 9.117 9.266 0.266 1 98.31 42 LEU B C 1
ATOM 1337 O O . LEU B 1 42 ? 9.938 10.062 -0.211 1 98.31 42 LEU B O 1
ATOM 1341 N N . SER B 1 43 ? 9.336 7.949 0.38 1 98.06 43 SER B N 1
ATOM 1342 C CA . SER B 1 43 ? 10.586 7.344 -0.069 1 98.06 43 SER B CA 1
ATOM 1343 C C . SER B 1 43 ? 10.758 7.484 -1.578 1 98.06 43 SER B C 1
ATOM 1345 O O . SER B 1 43 ? 11.867 7.723 -2.064 1 98.06 43 SER B O 1
ATOM 1347 N N . TYR B 1 44 ? 9.711 7.312 -2.266 1 98 44 TYR B N 1
ATOM 1348 C CA . TYR B 1 44 ? 9.711 7.559 -3.703 1 98 44 TYR B CA 1
ATOM 1349 C C . TYR B 1 44 ? 10.117 9 -4.012 1 98 44 TYR B C 1
ATOM 1351 O O . TYR B 1 44 ? 10.984 9.242 -4.848 1 98 44 TYR B O 1
ATOM 1359 N N . GLY B 1 45 ? 9.477 9.953 -3.389 1 96.56 45 GLY B N 1
ATOM 1360 C CA . GLY B 1 45 ? 9.711 11.367 -3.639 1 96.56 45 GLY B CA 1
ATOM 1361 C C . GLY B 1 45 ? 11.141 11.789 -3.359 1 96.56 45 GLY B C 1
ATOM 1362 O O . GLY B 1 45 ? 11.711 12.602 -4.098 1 96.56 45 GLY B O 1
ATOM 1363 N N . VAL B 1 46 ? 11.719 11.242 -2.336 1 95.69 46 VAL B N 1
ATOM 1364 C CA . VAL B 1 46 ? 13.031 11.68 -1.878 1 95.69 46 VAL B CA 1
ATOM 1365 C C . VAL B 1 46 ? 14.094 11.273 -2.898 1 95.69 46 VAL B C 1
ATOM 1367 O O . VAL B 1 46 ? 15.164 11.883 -2.965 1 95.69 46 VAL B O 1
ATOM 1370 N N . GLU B 1 47 ? 13.797 10.219 -3.68 1 96.06 47 GLU B N 1
ATOM 1371 C CA . GLU B 1 47 ? 14.734 9.789 -4.711 1 96.06 47 GLU B CA 1
ATOM 1372 C C . GLU B 1 47 ? 14.898 10.859 -5.789 1 96.06 47 GLU B C 1
ATOM 1374 O O . GLU B 1 47 ? 15.867 10.836 -6.555 1 96.06 47 GLU B O 1
ATOM 1379 N N . PHE B 1 48 ? 13.969 11.766 -5.883 1 94.44 48 PHE B N 1
ATOM 1380 C CA . PHE B 1 48 ? 14.008 12.836 -6.867 1 94.44 48 PHE B CA 1
ATOM 1381 C C . PHE B 1 48 ? 14.328 14.172 -6.199 1 94.44 48 PHE B C 1
ATOM 1383 O O . PHE B 1 48 ? 14.391 15.203 -6.867 1 94.44 48 PHE B O 1
ATOM 1390 N N . GLY B 1 49 ? 14.43 14.133 -4.879 1 93.06 49 GLY B N 1
ATOM 1391 C CA . GLY B 1 49 ? 14.625 15.352 -4.109 1 93.06 49 GLY B CA 1
ATOM 1392 C C . GLY B 1 49 ? 16.078 15.594 -3.74 1 93.06 49 GLY B C 1
ATOM 1393 O O . GLY B 1 49 ? 16.969 14.883 -4.203 1 93.06 49 GLY B O 1
ATOM 1394 N N . ASP B 1 50 ? 16.328 16.641 -2.99 1 93.75 50 ASP B N 1
ATOM 1395 C CA . ASP B 1 50 ? 17.688 16.984 -2.547 1 93.75 50 ASP B CA 1
ATOM 1396 C C . ASP B 1 50 ? 17.953 16.422 -1.149 1 93.75 50 ASP B C 1
ATOM 1398 O O . ASP B 1 50 ? 17.141 15.68 -0.603 1 93.75 50 ASP B O 1
ATOM 1402 N N . GLU B 1 51 ? 19.125 16.672 -0.679 1 94.5 51 GLU B N 1
ATOM 1403 C CA . GLU B 1 51 ? 19.562 16.125 0.604 1 94.5 51 GLU B CA 1
ATOM 1404 C C . GLU B 1 51 ? 18.703 16.656 1.75 1 94.5 51 GLU B C 1
ATOM 1406 O O . GLU B 1 51 ? 18.469 15.961 2.734 1 94.5 51 GLU B O 1
ATOM 1411 N N . ASP B 1 52 ? 18.25 17.844 1.611 1 93.62 52 ASP B N 1
ATOM 1412 C CA . ASP B 1 52 ? 17.406 18.438 2.641 1 93.62 52 ASP B CA 1
ATOM 1413 C C . ASP B 1 52 ? 16.062 17.703 2.734 1 93.62 52 ASP B C 1
ATOM 1415 O O . ASP B 1 52 ? 15.578 17.438 3.834 1 93.62 52 ASP B O 1
ATOM 1419 N N . GLU B 1 53 ? 15.508 17.406 1.573 1 91.75 53 GLU B N 1
ATOM 1420 C CA . GLU B 1 53 ? 14.266 16.641 1.546 1 91.75 53 GLU B CA 1
ATOM 1421 C C . GLU B 1 53 ? 14.453 15.258 2.174 1 91.75 53 GLU B C 1
ATOM 1423 O O . GLU B 1 53 ? 13.586 14.789 2.916 1 91.75 53 GLU B O 1
ATOM 1428 N N . ARG B 1 54 ? 15.555 14.609 1.882 1 94 54 ARG B N 1
ATOM 1429 C CA . ARG B 1 54 ? 15.867 13.305 2.451 1 94 54 ARG B CA 1
ATOM 1430 C C . ARG B 1 54 ? 15.977 13.383 3.971 1 94 54 ARG B C 1
ATOM 1432 O O . ARG B 1 54 ? 15.453 12.516 4.68 1 94 54 ARG B O 1
ATOM 1439 N N . ARG B 1 55 ? 16.578 14.391 4.41 1 95.25 55 ARG B N 1
ATOM 1440 C CA . ARG B 1 55 ? 16.75 14.594 5.844 1 95.25 55 ARG B CA 1
ATOM 1441 C C . ARG B 1 55 ? 15.406 14.852 6.523 1 95.25 55 ARG B C 1
ATOM 1443 O O . ARG B 1 55 ? 15.148 14.344 7.617 1 95.25 55 ARG B O 1
ATOM 1450 N N . ASN B 1 56 ? 14.609 15.648 5.898 1 94 56 ASN B N 1
ATOM 1451 C CA . ASN B 1 56 ? 13.297 15.945 6.445 1 94 56 ASN B CA 1
ATOM 1452 C C . ASN B 1 56 ? 12.453 14.68 6.602 1 94 56 ASN B C 1
ATOM 1454 O O . ASN B 1 56 ? 11.82 14.477 7.637 1 94 56 ASN B O 1
ATOM 1458 N N . VAL B 1 57 ? 12.461 13.859 5.598 1 93.75 57 VAL B N 1
ATOM 1459 C CA . VAL B 1 57 ? 11.695 12.617 5.633 1 93.75 57 VAL B CA 1
ATOM 1460 C C . VAL B 1 57 ? 12.242 11.703 6.734 1 93.75 57 VAL B C 1
ATOM 1462 O O . VAL B 1 57 ? 11.469 11.156 7.531 1 93.75 57 VAL B O 1
ATOM 1465 N N . ARG B 1 58 ? 13.523 11.586 6.797 1 94.56 58 ARG B N 1
ATOM 1466 C CA . ARG B 1 58 ? 14.156 10.75 7.816 1 94.56 58 ARG B CA 1
ATOM 1467 C C . ARG B 1 58 ? 13.789 11.234 9.219 1 94.56 58 ARG B C 1
ATOM 1469 O O . ARG B 1 58 ? 13.461 10.422 10.086 1 94.56 58 ARG B O 1
ATOM 1476 N N . ASN B 1 59 ? 13.852 12.5 9.406 1 94.5 59 ASN B N 1
ATOM 1477 C CA . ASN B 1 59 ? 13.516 13.078 10.703 1 94.5 59 ASN B CA 1
ATOM 1478 C C . ASN B 1 59 ? 12.055 12.836 11.062 1 94.5 59 ASN B C 1
ATOM 1480 O O . ASN B 1 59 ? 11.734 12.516 12.211 1 94.5 59 ASN B O 1
ATOM 1484 N N . ALA B 1 60 ? 11.195 13.031 10.109 1 92.38 60 ALA B N 1
ATOM 1485 C CA . ALA B 1 60 ? 9.773 12.812 10.352 1 92.38 60 ALA B CA 1
ATOM 1486 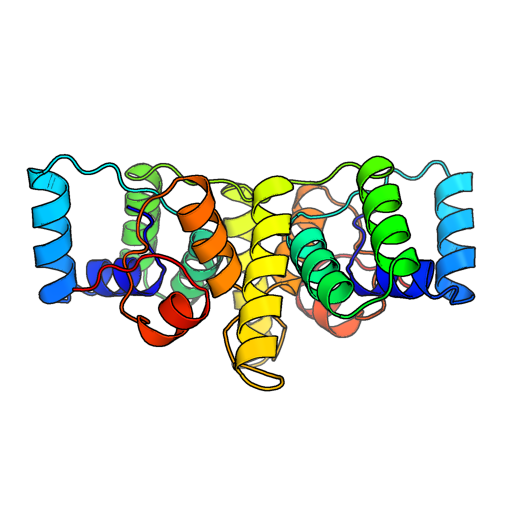C C . ALA B 1 60 ? 9.5 11.375 10.773 1 92.38 60 ALA B C 1
ATOM 1488 O O . ALA B 1 60 ? 8.719 11.125 11.695 1 92.38 60 ALA B O 1
ATOM 1489 N N . LEU B 1 61 ? 10.133 10.438 10.109 1 93.75 61 LEU B N 1
ATOM 1490 C CA . LEU B 1 61 ? 9.883 9.023 10.375 1 93.75 61 LEU B CA 1
ATOM 1491 C C . LEU B 1 61 ? 10.492 8.602 11.711 1 93.75 61 LEU B C 1
ATOM 1493 O O . LEU B 1 61 ? 10.117 7.566 12.266 1 93.75 61 LEU B O 1
ATOM 1497 N N . ARG B 1 62 ? 11.398 9.414 12.195 1 94.62 62 ARG B N 1
ATOM 1498 C CA . ARG B 1 62 ? 11.93 9.188 13.539 1 94.62 62 ARG B CA 1
ATOM 1499 C C . ARG B 1 62 ? 11 9.766 14.602 1 94.62 62 ARG B C 1
ATOM 1501 O O . ARG B 1 62 ? 10.953 9.258 15.727 1 94.62 62 ARG B O 1
ATOM 1508 N N . MET B 1 63 ? 10.297 10.766 14.25 1 94.06 63 MET B N 1
ATOM 1509 C CA . MET B 1 63 ? 9.469 11.508 15.195 1 94.06 63 MET B CA 1
ATOM 1510 C C . MET B 1 63 ? 8.109 10.844 15.367 1 94.06 63 MET B C 1
ATOM 1512 O O . MET B 1 63 ? 7.523 10.883 16.453 1 94.06 63 MET B O 1
ATOM 1516 N N . TYR B 1 64 ? 7.551 10.32 14.305 1 96.81 64 TYR B N 1
ATOM 1517 C CA . TYR B 1 64 ? 6.207 9.75 14.328 1 96.81 64 TYR B CA 1
ATOM 1518 C C . TYR B 1 64 ? 6.258 8.227 14.211 1 96.81 64 TYR B C 1
ATOM 1520 O O . TYR B 1 64 ? 7.008 7.688 13.398 1 96.81 64 TYR B O 1
ATOM 1528 N N . PRO B 1 65 ? 5.484 7.547 15.094 1 98 65 PRO B N 1
ATOM 1529 C CA . PRO B 1 65 ? 5.402 6.098 14.906 1 98 65 PRO B CA 1
ATOM 1530 C C . PRO B 1 65 ? 4.832 5.711 13.547 1 98 65 PRO B C 1
ATOM 1532 O O . PRO B 1 65 ? 3.895 6.348 13.062 1 98 65 PRO B O 1
ATOM 1535 N N . VAL B 1 66 ? 5.379 4.676 12.906 1 98.69 66 VAL B N 1
ATOM 1536 C CA . VAL B 1 66 ? 4.895 4.145 11.641 1 98.69 66 VAL B CA 1
ATOM 1537 C C . VAL B 1 66 ? 3.928 2.992 11.891 1 98.69 66 VAL B C 1
ATOM 1539 O O . VAL B 1 66 ? 4.215 2.096 12.688 1 98.69 66 VAL B O 1
ATOM 1542 N N . VAL B 1 67 ? 2.768 3.043 11.289 1 98.88 67 VAL B N 1
ATOM 1543 C CA . VAL B 1 67 ? 1.8 1.956 11.383 1 98.88 67 VAL B CA 1
ATOM 1544 C C . VAL B 1 67 ? 2.012 0.974 10.234 1 98.88 67 VAL B C 1
ATOM 1546 O O . VAL B 1 67 ? 1.905 1.347 9.062 1 98.88 67 VAL B O 1
ATOM 1549 N N . GLU B 1 68 ? 2.346 -0.25 10.609 1 98.88 68 GLU B N 1
ATOM 1550 C CA . GLU B 1 68 ? 2.502 -1.286 9.594 1 98.88 68 GLU B CA 1
ATOM 1551 C C . GLU B 1 68 ? 1.151 -1.697 9.008 1 98.88 68 GLU B C 1
ATOM 1553 O O . GLU B 1 68 ? 0.142 -1.704 9.719 1 98.88 68 GLU B O 1
ATOM 1558 N N . GLN B 1 69 ? 1.153 -1.951 7.73 1 98.94 69 GLN B N 1
ATOM 1559 C CA . GLN B 1 69 ? -0.05 -2.516 7.129 1 98.94 69 GLN B CA 1
ATOM 1560 C C . GLN B 1 69 ? -0.103 -4.031 7.324 1 98.94 69 GLN B C 1
ATOM 1562 O O . GLN B 1 69 ? 0.578 -4.773 6.617 1 98.94 69 GLN B O 1
ATOM 1567 N N . ASN B 1 70 ? -0.903 -4.422 8.258 1 98.75 70 ASN B N 1
ATOM 1568 C CA . ASN B 1 70 ? -1.106 -5.852 8.484 1 98.75 70 ASN B CA 1
ATOM 1569 C C . ASN B 1 70 ? -2.328 -6.367 7.73 1 98.75 70 ASN B C 1
ATOM 1571 O O . ASN B 1 70 ? -2.928 -5.637 6.938 1 98.75 70 ASN B O 1
ATOM 1575 N N . GLU B 1 71 ? -2.596 -7.625 7.961 1 98.5 71 GLU B N 1
ATOM 1576 C CA . GLU B 1 71 ? -3.686 -8.281 7.242 1 98.5 71 GLU B CA 1
ATOM 1577 C C . GLU B 1 71 ? -5.012 -7.57 7.488 1 98.5 71 GLU B C 1
ATOM 1579 O O . GLU B 1 71 ? -5.781 -7.34 6.551 1 98.5 71 GLU B O 1
ATOM 1584 N N . THR B 1 72 ? -5.285 -7.184 8.719 1 98.5 72 THR B N 1
ATOM 1585 C CA . THR B 1 72 ? -6.539 -6.543 9.094 1 98.5 72 THR B CA 1
ATOM 1586 C C . THR B 1 72 ? -6.684 -5.191 8.398 1 98.5 72 THR B C 1
ATOM 1588 O O . THR B 1 72 ? -7.734 -4.895 7.828 1 98.5 72 THR B O 1
ATOM 1591 N N . ILE B 1 73 ? -5.652 -4.422 8.398 1 98.88 73 ILE B N 1
ATOM 1592 C CA . ILE B 1 73 ? -5.672 -3.105 7.77 1 98.88 73 ILE B CA 1
ATOM 1593 C C . ILE B 1 73 ? -5.809 -3.254 6.258 1 98.88 73 ILE B C 1
ATOM 1595 O O . ILE B 1 73 ? -6.582 -2.535 5.621 1 98.88 73 ILE B O 1
ATOM 1599 N N . ALA B 1 74 ? -5.094 -4.195 5.668 1 98.88 74 ALA B N 1
ATOM 1600 C CA . ALA B 1 74 ? -5.16 -4.438 4.23 1 98.88 74 ALA B CA 1
ATOM 1601 C C . ALA B 1 74 ? -6.566 -4.859 3.812 1 98.88 74 ALA B C 1
ATOM 1603 O O . ALA B 1 74 ? -7.094 -4.379 2.807 1 98.88 74 ALA B O 1
ATOM 1604 N N . HIS B 1 75 ? -7.129 -5.734 4.621 1 98.44 75 HIS B N 1
ATOM 1605 C CA . HIS B 1 75 ? -8.492 -6.188 4.367 1 98.44 75 HIS B CA 1
ATOM 1606 C C . HIS B 1 75 ? -9.469 -5.016 4.379 1 98.44 75 HIS B C 1
ATOM 1608 O O . HIS B 1 75 ? -10.273 -4.863 3.455 1 98.44 75 HIS B O 1
ATOM 1614 N N . ARG B 1 76 ? -9.383 -4.219 5.355 1 98.75 76 ARG B N 1
ATOM 1615 C CA . ARG B 1 76 ? -10.266 -3.064 5.484 1 98.75 76 ARG B CA 1
ATOM 1616 C C . ARG B 1 76 ? -10.055 -2.08 4.34 1 98.75 76 ARG B C 1
ATOM 1618 O O . ARG B 1 76 ? -11.016 -1.515 3.814 1 98.75 76 ARG B O 1
ATOM 1625 N N . ALA B 1 77 ? -8.836 -1.868 3.941 1 98.94 77 ALA B N 1
ATOM 1626 C CA . ALA B 1 77 ? -8.523 -0.979 2.826 1 98.94 77 ALA B CA 1
ATOM 1627 C C . ALA B 1 77 ? -9.25 -1.409 1.559 1 98.94 77 ALA B C 1
ATOM 1629 O O . ALA B 1 77 ? -9.836 -0.579 0.859 1 98.94 77 ALA B O 1
ATOM 1630 N N . GLY B 1 78 ? -9.195 -2.715 1.272 1 98.75 78 GLY B N 1
ATOM 1631 C CA . GLY B 1 78 ? -9.906 -3.232 0.114 1 98.75 78 GLY B CA 1
ATOM 1632 C C . GLY B 1 78 ? -11.398 -2.982 0.172 1 98.75 78 GLY B C 1
ATOM 1633 O O . GLY B 1 78 ? -12.008 -2.594 -0.827 1 98.75 78 GLY B O 1
ATOM 1634 N N . GLN B 1 79 ? -11.961 -3.154 1.352 1 98.5 79 GLN B N 1
ATOM 1635 C CA . GLN B 1 79 ? -13.391 -2.951 1.543 1 98.5 79 GLN B CA 1
ATOM 1636 C C . GLN B 1 79 ? -13.773 -1.486 1.344 1 98.5 79 GLN B C 1
ATOM 1638 O O . GLN B 1 79 ? -14.773 -1.182 0.696 1 98.5 79 GLN B O 1
ATOM 1643 N N . LEU B 1 80 ? -12.992 -0.613 1.902 1 98.81 80 LEU B N 1
ATOM 1644 C CA . LEU B 1 80 ? -13.266 0.817 1.793 1 98.81 80 LEU B CA 1
ATOM 1645 C C . LEU B 1 80 ? -13.219 1.27 0.337 1 98.81 80 LEU B C 1
ATOM 1647 O O . LEU B 1 80 ? -14.078 2.025 -0.11 1 98.81 80 LEU B O 1
ATOM 1651 N N . LEU B 1 81 ? -12.219 0.792 -0.421 1 98.69 81 LEU B N 1
ATOM 1652 C CA . LEU B 1 81 ? -12.094 1.175 -1.823 1 98.69 81 LEU B CA 1
ATOM 1653 C C . LEU B 1 81 ? -13.266 0.637 -2.639 1 98.69 81 LEU B C 1
ATOM 1655 O O . LEU B 1 81 ? -13.812 1.347 -3.482 1 98.69 81 LEU B O 1
ATOM 1659 N N . ALA B 1 82 ? -13.617 -0.601 -2.383 1 98.38 82 ALA B N 1
ATOM 1660 C CA . ALA B 1 82 ? -14.734 -1.205 -3.1 1 98.38 82 ALA B CA 1
ATOM 1661 C C . ALA B 1 82 ? -16.031 -0.423 -2.865 1 98.38 82 ALA B C 1
ATOM 1663 O O . ALA B 1 82 ? -16.781 -0.158 -3.807 1 98.38 82 ALA B O 1
ATOM 1664 N N . ARG B 1 83 ? -16.266 -0.088 -1.602 1 97.88 83 ARG B N 1
ATOM 1665 C CA . ARG B 1 83 ? -17.469 0.673 -1.267 1 97.88 83 ARG B CA 1
ATOM 1666 C C . ARG B 1 83 ? -17.469 2.025 -1.974 1 97.88 83 ARG B C 1
ATOM 1668 O O . ARG B 1 83 ? -18.5 2.449 -2.502 1 97.88 83 ARG B O 1
ATOM 1675 N N . ALA B 1 84 ? -16.344 2.701 -1.966 1 98.38 84 ALA B N 1
ATOM 1676 C CA . ALA B 1 84 ? -16.234 3.99 -2.646 1 98.38 84 ALA B CA 1
ATOM 1677 C C . ALA B 1 84 ? -16.516 3.848 -4.137 1 98.38 84 ALA B C 1
ATOM 1679 O O . ALA B 1 84 ? -17.188 4.688 -4.73 1 98.38 84 ALA B O 1
ATOM 1680 N N . ASP B 1 85 ? -16 2.846 -4.766 1 97.88 85 ASP B N 1
ATOM 1681 C CA . ASP B 1 85 ? -16.188 2.619 -6.195 1 97.88 85 ASP B CA 1
ATOM 1682 C C . ASP B 1 85 ? -17.656 2.287 -6.504 1 97.88 85 ASP B C 1
ATOM 1684 O O . ASP B 1 85 ? -18.188 2.738 -7.516 1 97.88 85 ASP B O 1
ATOM 1688 N N . GLN B 1 86 ? -18.234 1.489 -5.625 1 96.62 86 GLN B N 1
ATOM 1689 C CA . GLN B 1 86 ? -19.656 1.175 -5.785 1 96.62 86 GLN B CA 1
ATOM 1690 C C . GLN B 1 86 ? -20.516 2.438 -5.719 1 96.62 86 GLN B C 1
ATOM 1692 O O . GLN B 1 86 ? -21.438 2.607 -6.516 1 96.62 86 GLN B O 1
ATOM 1697 N N . GLN B 1 87 ? -20.188 3.242 -4.785 1 96.06 87 GLN B N 1
ATOM 1698 C CA . GLN B 1 87 ? -20.938 4.484 -4.605 1 96.06 87 GLN B CA 1
ATOM 1699 C C . GLN B 1 87 ? -20.734 5.422 -5.797 1 96.06 87 GLN B C 1
ATOM 1701 O O . GLN B 1 87 ? -21.625 6.207 -6.129 1 96.06 87 GLN B O 1
ATOM 1706 N N . ALA B 1 88 ? -19.609 5.305 -6.457 1 95.19 88 ALA B N 1
ATOM 1707 C CA . ALA B 1 88 ? -19.297 6.133 -7.617 1 95.19 88 ALA B CA 1
ATOM 1708 C C . ALA B 1 88 ? -19.781 5.488 -8.906 1 95.19 88 ALA B C 1
ATOM 1710 O O . ALA B 1 88 ? -19.5 5.977 -10 1 95.19 88 ALA B O 1
ATOM 1711 N N . ASP B 1 89 ? -20.531 4.43 -8.883 1 90.56 89 ASP B N 1
ATOM 1712 C CA . ASP B 1 89 ? -21.047 3.674 -10.023 1 90.56 89 ASP B CA 1
ATOM 1713 C C . ASP B 1 89 ? -19.906 3.16 -10.898 1 90.56 89 ASP B C 1
ATOM 1715 O O . ASP B 1 89 ? -19.969 3.285 -12.125 1 90.56 89 ASP B O 1
ATOM 1719 N N . GLY B 1 90 ? -18.875 2.664 -10.227 1 86.81 90 GLY B N 1
ATOM 1720 C CA . GLY B 1 90 ? -17.719 2.094 -10.898 1 86.81 90 GLY B CA 1
ATOM 1721 C C . GLY B 1 90 ? -16.406 2.543 -10.305 1 86.81 90 GLY B C 1
ATOM 1722 O O . GLY B 1 90 ? -16.156 2.332 -9.117 1 86.81 90 GLY B O 1
ATOM 1723 N N . GLU B 1 91 ? -15.703 3.316 -11.141 1 89.31 91 GLU B N 1
ATOM 1724 C CA . GLU B 1 91 ? -14.383 3.715 -10.672 1 89.31 91 GLU B CA 1
ATOM 1725 C C . GLU B 1 91 ? -14.414 5.109 -10.055 1 89.31 91 GLU B C 1
ATOM 1727 O O . GLU B 1 91 ? -14.844 6.07 -10.695 1 89.31 91 GLU B O 1
ATOM 1732 N N . SER B 1 92 ? -14.117 5.207 -8.789 1 94.56 92 SER B N 1
ATOM 1733 C CA . SER B 1 92 ? -14.031 6.48 -8.078 1 94.56 92 SER B CA 1
ATOM 1734 C C . SER B 1 92 ? -12.828 7.293 -8.531 1 94.56 92 SER B C 1
ATOM 1736 O O . SER B 1 92 ? -12.781 8.508 -8.344 1 94.56 92 SER B O 1
ATOM 1738 N N . GLY B 1 93 ? -11.812 6.57 -9.039 1 95.88 93 GLY B N 1
ATOM 1739 C CA . GLY B 1 93 ? -10.57 7.227 -9.414 1 95.88 93 GLY B CA 1
ATOM 1740 C C . GLY B 1 93 ? -9.625 7.422 -8.242 1 95.88 93 GLY B C 1
ATOM 1741 O O . GLY B 1 93 ? -8.562 8.031 -8.391 1 95.88 93 GLY B O 1
ATOM 1742 N N . ILE B 1 94 ? -9.953 6.855 -7.102 1 97.56 94 ILE B N 1
ATOM 1743 C CA . ILE B 1 94 ? -9.156 6.996 -5.891 1 97.56 94 ILE B CA 1
ATOM 1744 C C . ILE B 1 94 ? -7.875 6.172 -6.023 1 97.56 94 ILE B C 1
ATOM 1746 O O . ILE B 1 94 ? -7.914 5.012 -6.434 1 97.56 94 ILE B O 1
ATOM 1750 N N . ASP B 1 95 ? -6.758 6.855 -5.73 1 96.25 95 ASP B N 1
ATOM 1751 C CA . ASP B 1 95 ? -5.465 6.18 -5.73 1 96.25 95 ASP B CA 1
ATOM 1752 C C . ASP B 1 95 ? -5.449 5.02 -4.734 1 96.25 95 ASP B C 1
ATOM 1754 O O . ASP B 1 95 ? -6.02 5.121 -3.648 1 96.25 95 ASP B O 1
ATOM 1758 N N . LYS B 1 96 ? -4.695 3.969 -5.016 1 97.38 96 LYS B N 1
ATOM 1759 C CA . LYS B 1 96 ? -4.738 2.742 -4.227 1 97.38 96 LYS B CA 1
ATOM 1760 C C . LYS B 1 96 ? -4.051 2.934 -2.877 1 97.38 96 LYS B C 1
ATOM 1762 O O . LYS B 1 96 ? -4.242 2.133 -1.959 1 97.38 96 LYS B O 1
ATOM 1767 N N . VAL B 1 97 ? -3.244 3.938 -2.764 1 98.62 97 VAL B N 1
ATOM 1768 C CA . VAL B 1 97 ? -2.592 4.184 -1.482 1 98.62 97 VAL B CA 1
ATOM 1769 C C . VAL B 1 97 ? -3.588 4.812 -0.509 1 98.62 97 VAL B C 1
ATOM 1771 O O . VAL B 1 97 ? -3.551 4.535 0.692 1 98.62 97 VAL B O 1
ATOM 1774 N N . ASP B 1 98 ? -4.539 5.594 -1.006 1 98.81 98 ASP B N 1
ATOM 1775 C CA . ASP B 1 98 ? -5.477 6.34 -0.173 1 98.81 98 ASP B CA 1
ATOM 1776 C C . ASP B 1 98 ? -6.316 5.398 0.687 1 98.81 98 ASP B C 1
ATOM 1778 O O . ASP B 1 98 ? -6.43 5.59 1.898 1 98.81 98 ASP B O 1
ATOM 1782 N N . PRO B 1 99 ? -6.887 4.309 0.134 1 98.94 99 PRO B N 1
ATOM 1783 C CA . PRO B 1 99 ? -7.664 3.41 0.992 1 98.94 99 PRO B CA 1
ATOM 1784 C C . PRO B 1 99 ? -6.809 2.73 2.061 1 98.94 99 PRO B C 1
ATOM 1786 O O . PRO B 1 99 ? -7.312 2.4 3.139 1 98.94 99 PRO B O 1
ATOM 1789 N N . MET B 1 100 ? -5.527 2.5 1.802 1 98.94 100 MET B N 1
ATOM 1790 C CA . MET B 1 100 ? -4.637 1.919 2.803 1 98.94 100 MET B CA 1
ATOM 1791 C C . MET B 1 100 ? -4.449 2.867 3.98 1 98.94 100 MET B C 1
ATOM 1793 O O . MET B 1 100 ? -4.449 2.436 5.137 1 98.94 100 MET B O 1
ATOM 1797 N N . VAL B 1 101 ? -4.348 4.137 3.689 1 98.94 101 VAL B N 1
ATOM 1798 C CA . VAL B 1 101 ? -4.25 5.164 4.719 1 98.94 101 VAL B CA 1
ATOM 1799 C C . VAL B 1 101 ? -5.586 5.297 5.449 1 98.94 101 VAL B C 1
ATOM 1801 O O . VAL B 1 101 ? -5.621 5.363 6.68 1 98.94 101 VAL B O 1
ATOM 1804 N N . ALA B 1 102 ? -6.672 5.277 4.699 1 98.94 102 ALA B N 1
ATOM 1805 C CA . ALA B 1 102 ? -8.016 5.387 5.266 1 98.94 102 ALA B CA 1
ATOM 1806 C C . ALA B 1 102 ? -8.305 4.234 6.223 1 98.94 102 ALA B C 1
ATOM 1808 O O . ALA B 1 102 ? -8.961 4.422 7.25 1 98.94 102 ALA B O 1
ATOM 1809 N N . ALA B 1 103 ? -7.836 3.068 5.871 1 98.94 103 ALA B N 1
ATOM 1810 C CA . ALA B 1 103 ? -8.062 1.896 6.711 1 98.94 103 ALA B CA 1
ATOM 1811 C C . ALA B 1 103 ? -7.391 2.062 8.07 1 98.94 103 ALA B C 1
ATOM 1813 O O . ALA B 1 103 ? -7.922 1.611 9.094 1 98.94 103 ALA B O 1
ATOM 1814 N N . VAL B 1 104 ? -6.188 2.664 8.102 1 98.94 104 VAL B N 1
ATOM 1815 C CA . VAL B 1 104 ? -5.527 2.955 9.367 1 98.94 104 VAL B CA 1
ATOM 1816 C C . VAL B 1 104 ? -6.402 3.889 10.203 1 98.94 104 VAL B C 1
ATOM 1818 O O . VAL B 1 104 ? -6.621 3.643 11.391 1 98.94 104 VAL B O 1
ATOM 1821 N N . SER B 1 105 ? -6.891 4.922 9.562 1 98.94 105 SER B N 1
ATOM 1822 C CA . SER B 1 105 ? -7.789 5.863 10.219 1 98.94 105 SER B CA 1
ATOM 1823 C C . SER B 1 105 ? -9.008 5.156 10.797 1 98.94 105 SER B C 1
ATOM 1825 O O . SER B 1 105 ? -9.383 5.387 11.945 1 98.94 105 SER B O 1
ATOM 1827 N N . ASP B 1 106 ? -9.602 4.348 10.031 1 98.81 106 ASP B N 1
ATOM 1828 C CA . ASP B 1 106 ? -10.812 3.623 10.398 1 98.81 106 ASP B CA 1
ATOM 1829 C C . ASP B 1 106 ? -10.562 2.719 11.602 1 98.81 106 ASP B C 1
ATOM 1831 O O . ASP B 1 106 ? -11.367 2.678 12.539 1 98.81 106 ASP B O 1
ATOM 1835 N N . ILE B 1 107 ? -9.469 2.012 11.602 1 98.56 107 ILE B N 1
ATOM 1836 C CA . ILE B 1 107 ? -9.164 1.024 12.633 1 98.56 107 ILE B CA 1
ATOM 1837 C C . ILE B 1 107 ? -8.766 1.733 13.922 1 98.56 107 ILE B C 1
ATOM 1839 O O . ILE B 1 107 ? -9.141 1.3 15.016 1 98.56 107 ILE B O 1
ATOM 1843 N N . TYR B 1 108 ? -8.047 2.811 13.805 1 98.44 108 TYR B N 1
ATOM 1844 C CA . TYR B 1 108 ? -7.57 3.537 14.977 1 98.44 108 TYR B CA 1
ATOM 1845 C C . TYR B 1 108 ? -8.609 4.539 15.461 1 98.44 108 TYR B C 1
ATOM 1847 O O . TYR B 1 108 ? -8.469 5.117 16.531 1 98.44 108 TYR B O 1
ATOM 1855 N N . ASP B 1 109 ? -9.641 4.727 14.648 1 98.44 109 ASP B N 1
ATOM 1856 C CA . ASP B 1 109 ? -10.68 5.707 14.93 1 98.44 109 ASP B CA 1
ATOM 1857 C C . ASP B 1 109 ? -10.086 7.098 15.141 1 98.44 109 ASP B C 1
ATOM 1859 O O . ASP B 1 109 ? -10.344 7.742 16.156 1 98.44 109 ASP B O 1
ATOM 1863 N N . GLU B 1 110 ? -9.188 7.457 14.297 1 98.56 110 GLU B N 1
ATOM 1864 C CA . GLU B 1 110 ? -8.539 8.766 14.25 1 98.56 110 GLU B CA 1
ATOM 1865 C C . GLU B 1 110 ? -8.656 9.391 12.867 1 98.56 110 GLU B C 1
ATOM 1867 O O . GLU B 1 110 ? -8.586 8.695 11.852 1 98.56 110 GLU B O 1
ATOM 1872 N N . PRO B 1 111 ? -8.844 10.672 12.742 1 98.81 111 PRO B N 1
ATOM 1873 C CA . PRO B 1 111 ? -9.016 11.305 11.43 1 98.81 111 PRO B CA 1
ATOM 1874 C C . PRO B 1 111 ? -7.723 11.32 10.617 1 98.81 111 PRO B C 1
ATOM 1876 O O . PRO B 1 111 ? -6.629 11.32 11.188 1 98.81 111 PRO B O 1
ATOM 1879 N N . VAL B 1 112 ? -7.91 11.352 9.32 1 98.94 112 VAL B N 1
ATOM 1880 C CA . VAL B 1 112 ? -6.793 11.539 8.406 1 98.94 112 VAL B CA 1
ATOM 1881 C C . VAL B 1 112 ? -6.527 13.031 8.211 1 98.94 112 VAL B C 1
ATOM 1883 O O . VAL B 1 112 ? -7.457 13.805 7.949 1 98.94 112 VAL B O 1
ATOM 1886 N N . LEU B 1 113 ? -5.301 13.422 8.391 1 98.94 113 LEU B N 1
ATOM 1887 C CA . LEU B 1 113 ? -4.895 14.781 8.07 1 98.94 113 LEU B CA 1
ATOM 1888 C C . LEU B 1 113 ? -4.375 14.867 6.637 1 98.94 113 LEU B C 1
ATOM 1890 O O . LEU B 1 113 ? -3.305 14.336 6.328 1 98.94 113 LEU B O 1
ATOM 1894 N N . THR B 1 114 ? -5.094 15.555 5.82 1 98.81 114 THR B N 1
ATOM 1895 C CA . THR B 1 114 ? -4.84 15.492 4.383 1 98.81 114 THR B CA 1
ATOM 1896 C C . THR B 1 114 ? -5.352 16.75 3.689 1 98.81 114 THR B C 1
ATOM 1898 O O . THR B 1 114 ? -6.207 17.453 4.223 1 98.81 114 THR B O 1
ATOM 1901 N N . ASP B 1 115 ? -4.746 17.047 2.545 1 98.31 115 ASP B N 1
ATOM 1902 C CA . ASP B 1 115 ? -5.297 18.078 1.67 1 98.31 115 ASP B CA 1
ATOM 1903 C C . ASP B 1 115 ? -6.199 17.469 0.6 1 98.31 115 ASP B C 1
ATOM 1905 O O . ASP B 1 115 ? -6.809 18.188 -0.191 1 98.31 115 ASP B O 1
ATOM 1909 N N . ASN B 1 116 ? -6.273 16.172 0.53 1 98 116 ASN B N 1
ATOM 1910 C CA . ASN B 1 116 ? -7.156 15.445 -0.376 1 98 116 ASN B CA 1
ATOM 1911 C C . ASN B 1 116 ? -8.461 15.039 0.314 1 98 116 ASN B C 1
ATOM 1913 O O . ASN B 1 116 ? -8.773 13.852 0.404 1 98 116 ASN B O 1
ATOM 1917 N N . VAL B 1 117 ? -9.227 15.961 0.67 1 98.31 117 VAL B N 1
ATOM 1918 C CA . VAL B 1 117 ? -10.398 15.766 1.511 1 98.31 117 VAL B CA 1
ATOM 1919 C C . VAL B 1 117 ? -11.438 14.938 0.759 1 98.31 117 VAL B C 1
ATOM 1921 O O . VAL B 1 117 ? -12.055 14.031 1.332 1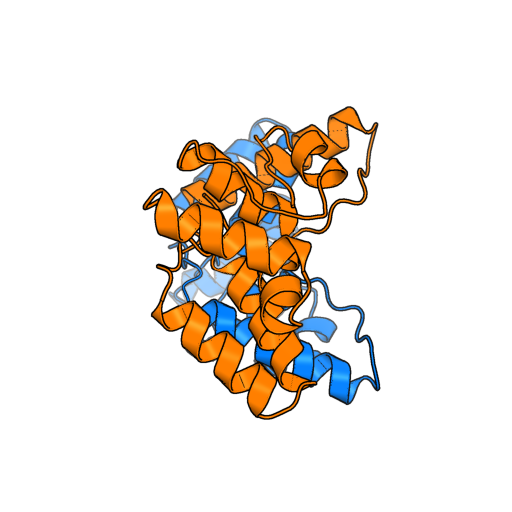 98.31 117 VAL B O 1
ATOM 1924 N N . GLY B 1 118 ? -11.641 15.195 -0.469 1 97.75 118 GLY B N 1
ATOM 1925 C CA . GLY B 1 118 ? -12.656 14.539 -1.276 1 97.75 118 GLY B CA 1
ATOM 1926 C C . GLY B 1 118 ? -12.492 13.031 -1.328 1 97.75 118 GLY B C 1
ATOM 1927 O O . GLY B 1 118 ? -13.445 12.289 -1.055 1 97.75 118 GLY B O 1
ATOM 1928 N N . ASP B 1 119 ? -11.32 12.57 -1.648 1 98.44 119 ASP B N 1
ATOM 1929 C CA . ASP B 1 119 ? -11.062 11.141 -1.775 1 98.44 119 ASP B CA 1
ATOM 1930 C C . ASP B 1 119 ? -11.273 10.422 -0.444 1 98.44 119 ASP B C 1
ATOM 1932 O O . ASP B 1 119 ? -11.891 9.352 -0.398 1 98.44 119 ASP B O 1
ATOM 1936 N N . PHE B 1 120 ? -10.805 11.031 0.624 1 98.81 120 PHE B N 1
ATOM 1937 C CA . PHE B 1 120 ? -10.898 10.367 1.919 1 98.81 120 PHE B CA 1
ATOM 1938 C C . PHE B 1 120 ? -12.328 10.422 2.447 1 98.81 120 PHE B C 1
ATOM 1940 O O . PHE B 1 120 ? -12.781 9.492 3.123 1 98.81 120 PHE B O 1
ATOM 1947 N N . ALA B 1 121 ? -13.039 11.484 2.133 1 98.06 121 ALA B N 1
ATOM 1948 C CA . ALA B 1 121 ? -14.461 11.508 2.451 1 98.06 121 ALA B CA 1
ATOM 1949 C C . ALA B 1 121 ? -15.211 10.414 1.705 1 98.06 121 ALA B C 1
ATOM 1951 O O . ALA B 1 121 ? -16.094 9.75 2.273 1 98.06 121 ALA B O 1
ATOM 1952 N N . ALA B 1 122 ? -14.875 10.219 0.462 1 98.25 122 ALA B N 1
ATOM 1953 C CA . ALA B 1 122 ? -15.492 9.18 -0.349 1 98.25 122 ALA B CA 1
ATOM 1954 C C . ALA B 1 122 ? -15.188 7.793 0.212 1 98.25 122 ALA B C 1
ATOM 1956 O O . ALA B 1 122 ? -15.977 6.859 0.041 1 98.25 122 ALA B O 1
ATOM 1957 N N . LEU B 1 123 ? -14.086 7.68 0.938 1 98.75 123 LEU B N 1
ATOM 1958 C CA . LEU B 1 123 ? -13.695 6.414 1.552 1 98.75 123 LEU B CA 1
ATOM 1959 C C . LEU B 1 123 ? -14.391 6.223 2.895 1 98.75 123 LEU B C 1
ATOM 1961 O O . LEU B 1 123 ? -14.266 5.168 3.52 1 98.75 123 LEU B O 1
ATOM 1965 N N . GLY B 1 124 ? -15.039 7.227 3.361 1 98.31 124 GLY B N 1
ATOM 1966 C CA . GLY B 1 124 ? -15.922 7.086 4.512 1 98.31 124 GLY B CA 1
ATOM 1967 C C . GLY B 1 124 ? -15.211 7.27 5.836 1 98.31 124 GLY B C 1
ATOM 1968 O O . GLY B 1 124 ? -15.633 6.719 6.855 1 98.31 124 GLY B O 1
ATOM 1969 N N . VAL B 1 125 ? -14.094 7.984 5.801 1 98.81 125 VAL B N 1
ATOM 1970 C CA . VAL B 1 125 ? -13.367 8.172 7.051 1 98.81 125 VAL B CA 1
ATOM 1971 C C . VAL B 1 125 ? -13.383 9.641 7.445 1 98.81 125 VAL B C 1
ATOM 1973 O O . VAL B 1 125 ? -13.648 10.516 6.609 1 98.81 125 VAL B O 1
ATOM 1976 N N . ASN B 1 126 ? -13.133 9.891 8.703 1 98.5 126 ASN B N 1
ATOM 1977 C CA . ASN B 1 126 ? -13.031 11.266 9.172 1 98.5 126 ASN B CA 1
ATOM 1978 C C . ASN B 1 126 ? -11.766 11.945 8.664 1 98.5 126 ASN B C 1
ATOM 1980 O O . ASN B 1 126 ? -10.703 11.312 8.594 1 98.5 126 ASN B O 1
ATOM 1984 N N . VAL B 1 127 ? -11.922 13.219 8.336 1 98.75 127 VAL B N 1
ATOM 1985 C CA . VAL B 1 127 ? -10.805 13.938 7.73 1 98.75 127 VAL B CA 1
ATOM 1986 C C . VAL B 1 127 ? -10.602 15.273 8.445 1 98.75 127 VAL B C 1
ATOM 1988 O O . VAL B 1 127 ? -11.57 15.883 8.914 1 98.75 127 VAL B O 1
ATOM 1991 N N . GLU B 1 128 ? -9.414 15.594 8.68 1 98.5 128 GLU B N 1
ATOM 1992 C CA . GLU B 1 128 ? -8.992 16.953 9.016 1 98.5 128 GLU B CA 1
ATOM 1993 C C . GLU B 1 128 ? -8.094 17.547 7.93 1 98.5 128 GLU B C 1
ATOM 1995 O O . GLU B 1 128 ? -7.352 16.812 7.273 1 98.5 128 GLU B O 1
ATOM 2000 N N . THR B 1 129 ? -8.227 18.844 7.754 1 98.62 129 THR B N 1
ATOM 2001 C CA . THR B 1 129 ? -7.387 19.5 6.758 1 98.62 129 THR B CA 1
ATOM 2002 C C . THR B 1 129 ? -6.688 20.719 7.359 1 98.62 129 THR B C 1
ATOM 2004 O O . THR B 1 129 ? -6.723 20.922 8.578 1 98.62 129 THR B O 1
ATOM 2007 N N . TYR B 1 130 ? -5.996 21.391 6.484 1 98.19 130 TYR B N 1
ATOM 2008 C CA . TYR B 1 130 ? -5.156 22.484 6.965 1 98.19 130 TYR B CA 1
ATOM 2009 C C . TYR B 1 130 ? -5.055 23.594 5.918 1 98.19 130 TYR B C 1
ATOM 2011 O O . TYR B 1 130 ? -5.344 23.375 4.742 1 98.19 130 TYR B O 1
#

Solvent-accessible surface area (backbone atoms only — not comparable to full-atom values): 13064 Å² total; per-residue (Å²): 64,30,46,33,54,58,35,55,52,34,38,74,68,62,36,64,49,37,42,54,47,50,50,50,38,60,73,68,64,53,63,54,33,34,37,16,67,38,42,15,54,53,35,24,51,33,73,77,47,53,71,67,53,41,50,49,52,54,51,48,60,70,72,29,56,69,41,58,36,31,66,69,38,18,34,44,11,10,45,32,43,38,51,28,13,58,74,52,76,46,78,62,77,68,58,78,60,55,30,49,47,43,20,49,18,59,74,68,71,32,35,32,33,29,77,60,54,66,60,43,48,55,46,72,40,58,70,40,70,101,65,30,48,34,55,59,36,55,53,35,37,74,68,61,35,65,50,37,44,53,48,52,49,50,36,59,74,68,66,54,62,54,33,33,37,17,66,37,41,16,53,53,34,24,50,35,73,77,47,53,71,66,52,40,50,50,53,54,50,49,62,71,73,29,57,69,42,57,37,33,64,69,37,17,36,43,10,9,44,31,44,38,51,28,13,58,75,52,77,48,77,61,77,67,58,79,60,54,30,49,49,44,20,49,18,59,74,68,71,31,35,33,34,28,77,60,54,67,60,45,48,54,47,70,38,59,72,41,70,101

Organism: NCBI:txid2841257